Protein AF-A0A352XIY1-F1 (afdb_monomer_lite)

Foldseek 3Di:
DDVVLLVCCVPPPDPVLLCVLLQQQDFPDKPLDDPQAQAEEFEFDAFFAQFVVDDGDDQDDPVCLQCVVVVVRDHVNDRCCLQFVVLQLQLLLVCCVPPVSYAYEYAYAQSRCVCVVSCVVSRHIYGYHSHHHDHCPPRLVNSVVCLQDARHKYWAAYRSCSNPCVVLVVVSVCCVVLQFFKEFEKDFPDCPVVPPPCPPFPPFAGRTFQHDRRGMIGPHHDPSSSLSSSLVSCLVVVVDDQWDDDVVRPDIHGYPQSDPPHHCVSRVSCVPGVVLVSLLRAYEYEYDEPPDDPVVVVSVVSSCVSPVSHHYDYDYPPDDPDD

Secondary structure (DSSP, 8-state):
--HHHHHHHHHH--HHHHHHHHHTT-EEEEES--TT-SEEEEEEE----SSTTS-PPPPP-HHHHHTGGGGT--BTTB-HIIIIIHHHHHHHHHHHHH-TTEEEEEEE-GGGGGGHHHHHHTT-EEEEESSPP-SSTTGGGGGGGGGG-SSSEEEEE-TTTGGG-HHHHHHHHHHHHHT-SEEE--EE--STTTTTSTTTS-S--B-EESS-TTEEEESS---HHHHHHHHHHHHHTT-S--EEE-TT-SSEEEBTT-STTSTTHHHHHIIIIIHHHHHTT-EEEEEPTT---HHHHHHHHHHHHH-TT-EEEE---SS-S--

pLDDT: mean 87.74, std 14.67, range [28.97, 98.69]

Structure (mmCIF, N/CA/C/O backbone):
data_AF-A0A352XIY1-F1
#
_entry.id   AF-A0A352XIY1-F1
#
loop_
_atom_site.group_PDB
_atom_site.id
_atom_site.type_symbol
_atom_site.label_atom_id
_atom_site.label_alt_id
_atom_site.label_comp_id
_atom_site.label_asym_id
_atom_site.label_entity_id
_atom_site.label_seq_id
_atom_site.pdbx_PDB_ins_code
_atom_site.Cartn_x
_atom_site.Cartn_y
_atom_site.Cartn_z
_atom_site.occupancy
_atom_site.B_iso_or_equiv
_atom_site.auth_seq_id
_atom_site.auth_comp_id
_atom_site.auth_asym_id
_atom_site.auth_atom_id
_atom_site.pdbx_PDB_model_num
ATOM 1 N N . MET A 1 1 ? 0.877 -13.374 -11.985 1.00 85.56 1 MET A N 1
ATOM 2 C CA . MET A 1 1 ? 1.645 -14.295 -11.129 1.00 85.56 1 MET A CA 1
ATOM 3 C C . MET A 1 1 ? 0.662 -15.245 -10.464 1.00 85.56 1 MET A C 1
ATOM 5 O O . MET A 1 1 ? -0.100 -14.822 -9.594 1.00 85.56 1 MET A O 1
ATOM 9 N N . ASP A 1 2 ? 0.640 -16.500 -10.899 1.00 83.69 2 ASP A N 1
ATOM 10 C CA . ASP A 1 2 ? -0.174 -17.551 -10.276 1.00 83.69 2 ASP A CA 1
ATOM 11 C C . ASP A 1 2 ? 0.474 -18.065 -8.974 1.00 83.69 2 ASP A C 1
ATOM 13 O O . ASP A 1 2 ? 1.438 -17.480 -8.464 1.00 83.69 2 ASP A O 1
ATOM 17 N N . ASP A 1 3 ? -0.118 -19.091 -8.362 1.00 86.19 3 ASP A N 1
ATOM 18 C CA . ASP A 1 3 ? 0.451 -19.721 -7.169 1.00 86.19 3 ASP A CA 1
ATOM 19 C C . ASP A 1 3 ? 1.698 -20.558 -7.492 1.00 86.19 3 ASP A C 1
ATOM 21 O O . ASP A 1 3 ? 2.614 -20.587 -6.672 1.00 86.19 3 ASP A O 1
ATOM 25 N N . ASP A 1 4 ? 1.816 -21.116 -8.700 1.00 89.69 4 ASP A N 1
ATOM 26 C CA . ASP A 1 4 ? 3.002 -21.867 -9.132 1.00 89.69 4 ASP A CA 1
ATOM 27 C C . ASP A 1 4 ? 4.254 -20.981 -9.142 1.00 89.69 4 ASP A C 1
ATOM 29 O O . ASP A 1 4 ? 5.305 -21.383 -8.647 1.00 89.69 4 ASP A O 1
ATOM 33 N N . MET A 1 5 ? 4.150 -19.733 -9.608 1.00 91.06 5 MET A N 1
ATOM 34 C CA . MET A 1 5 ? 5.252 -18.762 -9.561 1.00 91.06 5 MET A CA 1
ATOM 35 C C . MET A 1 5 ? 5.648 -18.355 -8.133 1.00 91.06 5 MET A C 1
ATOM 37 O O . MET A 1 5 ? 6.805 -17.993 -7.888 1.00 91.06 5 MET A O 1
ATOM 41 N N . ARG A 1 6 ? 4.713 -18.405 -7.175 1.00 91.56 6 ARG A N 1
ATOM 42 C CA . ARG A 1 6 ? 5.020 -18.189 -5.752 1.00 91.56 6 ARG A CA 1
ATOM 43 C C . ARG A 1 6 ? 5.768 -19.393 -5.185 1.00 91.56 6 ARG A C 1
ATOM 45 O O . ARG A 1 6 ? 6.780 -19.213 -4.511 1.00 91.56 6 ARG A O 1
ATOM 52 N N . GLU A 1 7 ? 5.301 -20.603 -5.474 1.00 93.19 7 GLU A N 1
ATOM 53 C CA . GLU A 1 7 ? 5.985 -21.832 -5.059 1.00 93.19 7 GLU A CA 1
ATOM 54 C C . GLU A 1 7 ? 7.369 -21.958 -5.711 1.00 93.19 7 GLU A C 1
ATOM 56 O O . GLU A 1 7 ? 8.320 -22.401 -5.067 1.00 93.19 7 GLU A O 1
ATOM 61 N N . LEU A 1 8 ? 7.524 -21.475 -6.947 1.00 94.19 8 LEU A N 1
ATOM 62 C CA . LEU A 1 8 ? 8.807 -21.388 -7.638 1.00 94.19 8 LEU A CA 1
ATOM 63 C C . LEU A 1 8 ? 9.813 -20.545 -6.847 1.00 94.19 8 LEU A C 1
ATOM 65 O O . LEU A 1 8 ? 10.927 -21.001 -6.603 1.00 94.19 8 LEU A O 1
ATOM 69 N N . TYR A 1 9 ? 9.413 -19.361 -6.372 1.00 95.94 9 TYR A N 1
ATOM 70 C CA . TYR A 1 9 ? 10.251 -18.540 -5.492 1.00 95.94 9 TYR A CA 1
ATOM 71 C C . TYR A 1 9 ? 10.638 -19.302 -4.213 1.00 95.94 9 TYR A C 1
ATOM 73 O O . TYR A 1 9 ? 11.815 -19.372 -3.857 1.00 95.94 9 TYR A O 1
ATOM 81 N N . LEU A 1 10 ? 9.674 -19.946 -3.548 1.00 93.69 10 LEU A N 1
ATOM 82 C CA . LEU A 1 10 ? 9.925 -20.691 -2.307 1.00 93.69 10 LEU A CA 1
ATOM 83 C C . LEU A 1 10 ? 10.823 -21.918 -2.496 1.00 93.69 10 LEU A C 1
ATOM 85 O O . LEU A 1 10 ? 11.507 -22.329 -1.554 1.00 93.69 10 LEU A O 1
ATOM 89 N N . LYS A 1 11 ? 10.831 -22.510 -3.687 1.00 95.88 11 LYS A N 1
ATOM 90 C CA . LYS A 1 11 ? 11.621 -23.697 -4.008 1.00 95.88 11 LYS A CA 1
ATOM 91 C C . LYS A 1 11 ? 13.007 -23.348 -4.543 1.00 95.88 11 LYS A C 1
ATOM 93 O O . LYS A 1 11 ? 13.981 -23.976 -4.139 1.00 95.88 11 LYS A O 1
ATOM 98 N N . GLU A 1 12 ? 13.095 -22.367 -5.434 1.00 97.31 12 GLU A N 1
ATOM 99 C CA . GLU A 1 12 ? 14.285 -22.132 -6.259 1.00 97.31 12 GLU A CA 1
ATOM 100 C C . GLU A 1 12 ? 15.083 -20.892 -5.865 1.00 97.31 12 GLU A C 1
ATOM 102 O O . GLU A 1 12 ? 16.271 -20.826 -6.178 1.00 97.31 12 GLU A O 1
ATOM 107 N N . ALA A 1 13 ? 14.489 -19.925 -5.153 1.00 97.00 13 ALA A N 1
ATOM 108 C CA . ALA A 1 13 ? 15.256 -18.775 -4.692 1.00 97.00 13 ALA A CA 1
ATOM 109 C C . ALA A 1 13 ? 16.347 -19.226 -3.719 1.00 97.00 13 ALA A C 1
ATOM 111 O O . ALA A 1 13 ? 16.069 -19.911 -2.726 1.00 97.00 13 ALA A O 1
ATOM 112 N N . THR A 1 14 ? 17.582 -18.815 -3.993 1.00 97.81 14 THR A N 1
ATOM 113 C CA . THR A 1 14 ? 18.725 -19.080 -3.112 1.00 97.81 14 THR A CA 1
ATOM 114 C C . THR A 1 14 ? 18.591 -18.301 -1.800 1.00 97.81 14 THR A C 1
ATOM 116 O O . THR A 1 14 ? 17.834 -17.334 -1.723 1.00 97.81 14 THR A O 1
ATOM 119 N N . LEU A 1 15 ? 19.330 -18.687 -0.752 1.00 97.06 15 LEU A N 1
ATOM 120 C CA . LEU A 1 15 ? 19.321 -17.933 0.512 1.00 97.06 15 LEU A CA 1
ATOM 121 C C . LEU A 1 15 ? 19.692 -16.447 0.315 1.00 97.06 15 LEU A C 1
ATOM 123 O O . LEU A 1 15 ? 18.915 -15.612 0.771 1.00 97.06 15 LEU A O 1
ATOM 127 N N . PRO A 1 16 ? 20.763 -16.089 -0.430 1.00 97.75 16 PRO A N 1
ATOM 128 C CA . PRO A 1 16 ? 21.073 -14.685 -0.704 1.00 97.75 16 PRO A CA 1
ATOM 129 C C . PRO A 1 16 ? 19.952 -13.932 -1.428 1.00 97.75 16 PRO A C 1
ATOM 131 O O . PRO A 1 16 ? 19.680 -12.785 -1.097 1.00 97.75 16 PRO A O 1
ATOM 134 N N . GLU A 1 17 ? 19.272 -14.567 -2.387 1.00 97.69 17 GLU A N 1
ATOM 135 C CA . GLU A 1 17 ? 18.144 -13.944 -3.091 1.00 97.69 17 GLU A CA 1
ATOM 136 C C . GLU A 1 17 ? 16.949 -13.721 -2.160 1.00 97.69 17 GLU A C 1
ATOM 138 O O . GLU A 1 17 ? 16.298 -12.683 -2.232 1.00 97.69 17 GLU A O 1
ATOM 143 N N . ARG A 1 18 ? 16.649 -14.672 -1.266 1.00 97.00 18 ARG A N 1
ATOM 144 C CA . ARG A 1 18 ? 15.580 -14.504 -0.271 1.00 97.00 18 ARG A CA 1
ATOM 145 C C . ARG A 1 18 ? 15.903 -13.391 0.708 1.00 97.00 18 ARG A C 1
ATOM 147 O O . ARG A 1 18 ? 15.033 -12.574 0.984 1.00 97.00 18 ARG A O 1
ATOM 154 N N . ASP A 1 19 ? 17.141 -13.342 1.190 1.00 96.88 19 ASP A N 1
ATOM 155 C CA . ASP A 1 19 ? 17.598 -12.274 2.071 1.00 96.88 19 ASP A CA 1
ATOM 156 C C . ASP A 1 19 ? 17.531 -10.911 1.380 1.00 96.88 19 ASP A C 1
ATOM 158 O O . ASP A 1 19 ? 17.042 -9.956 1.981 1.00 96.88 19 ASP A O 1
ATOM 162 N N . GLU A 1 20 ? 17.935 -10.827 0.109 1.00 95.94 20 GLU A N 1
ATOM 163 C CA . GLU A 1 20 ? 17.799 -9.611 -0.693 1.00 95.94 20 GLU A CA 1
ATOM 164 C C . GLU A 1 20 ? 16.329 -9.182 -0.803 1.00 95.94 20 GLU A C 1
ATOM 166 O O . GLU A 1 20 ? 16.010 -8.037 -0.477 1.00 95.94 20 GLU A O 1
ATOM 171 N N . MET A 1 21 ? 15.427 -10.084 -1.214 1.00 96.81 21 MET A N 1
ATOM 172 C CA . MET A 1 21 ? 14.004 -9.757 -1.376 1.00 96.81 21 MET A CA 1
ATOM 173 C C . MET A 1 21 ? 13.369 -9.334 -0.051 1.00 96.81 21 MET A C 1
ATOM 175 O O . MET A 1 21 ? 12.677 -8.319 -0.001 1.00 96.81 21 MET A O 1
ATOM 179 N N . ALA A 1 22 ? 13.635 -10.084 1.020 1.00 96.12 22 ALA A N 1
ATOM 180 C CA . ALA A 1 22 ? 13.113 -9.792 2.345 1.00 96.12 22 ALA A CA 1
ATOM 181 C C . ALA A 1 22 ? 13.636 -8.456 2.871 1.00 96.12 22 ALA A C 1
ATOM 183 O O . ALA A 1 22 ? 12.885 -7.721 3.509 1.00 96.12 22 ALA A O 1
ATOM 184 N N . SER A 1 23 ? 14.898 -8.110 2.579 1.00 95.81 23 SER A N 1
ATOM 185 C CA . SER A 1 23 ? 15.494 -6.858 3.050 1.00 95.81 23 SER A CA 1
ATOM 186 C C . SER A 1 23 ? 14.655 -5.642 2.663 1.00 95.81 23 SER A C 1
ATOM 188 O O . SER A 1 23 ? 14.482 -4.759 3.495 1.00 95.81 23 SER A O 1
ATOM 190 N N . TYR A 1 24 ? 14.048 -5.620 1.467 1.00 96.25 24 TYR A N 1
ATOM 191 C CA . TYR A 1 24 ? 13.220 -4.503 0.994 1.00 96.25 24 TYR A CA 1
ATOM 192 C C . TYR A 1 24 ? 12.004 -4.203 1.882 1.00 96.25 24 TYR A C 1
ATOM 194 O O . TYR A 1 24 ? 11.466 -3.096 1.810 1.00 96.25 24 TYR A O 1
ATOM 202 N N . PHE A 1 25 ? 11.577 -5.162 2.708 1.00 97.44 25 PHE A N 1
ATOM 203 C CA . PHE A 1 25 ? 10.363 -5.095 3.522 1.00 97.44 25 PHE A CA 1
ATOM 204 C C . PHE A 1 25 ? 10.613 -5.249 5.027 1.00 97.44 25 PHE A C 1
ATOM 206 O O . PHE A 1 25 ? 9.662 -5.203 5.808 1.00 97.44 25 PHE A O 1
ATOM 213 N N . ARG A 1 26 ? 11.870 -5.404 5.462 1.00 97.19 26 ARG A N 1
ATOM 214 C CA . ARG A 1 26 ? 12.200 -5.513 6.887 1.00 97.19 26 ARG A CA 1
ATOM 215 C C . ARG A 1 26 ? 11.957 -4.190 7.608 1.00 97.19 26 ARG A C 1
ATOM 217 O O . ARG A 1 26 ? 12.389 -3.121 7.172 1.00 97.19 26 ARG A O 1
ATOM 224 N N . VAL A 1 27 ? 11.281 -4.289 8.748 1.00 97.88 27 VAL A N 1
ATOM 225 C CA . VAL A 1 27 ? 11.088 -3.189 9.694 1.00 97.88 27 VAL A CA 1
ATOM 226 C C . VAL A 1 27 ? 12.234 -3.235 10.696 1.00 97.88 27 VAL A C 1
ATOM 228 O O . VAL A 1 27 ? 12.401 -4.227 11.402 1.00 97.88 27 VAL A O 1
ATOM 231 N N . LYS A 1 28 ? 13.011 -2.156 10.758 1.00 97.88 28 LYS A N 1
ATOM 232 C CA . LYS A 1 28 ? 14.160 -2.008 11.651 1.00 97.88 28 LYS A CA 1
ATOM 233 C C . LYS A 1 28 ? 13.731 -1.762 13.093 1.00 97.88 28 LYS A C 1
ATOM 235 O O . LYS A 1 28 ? 14.279 -2.347 14.021 1.00 97.88 28 LYS A O 1
ATOM 240 N N . GLU A 1 29 ? 12.774 -0.860 13.279 1.00 97.75 29 GLU A N 1
ATOM 241 C CA . GLU A 1 29 ? 12.277 -0.456 14.592 1.00 97.75 29 GLU A CA 1
ATOM 242 C C . GLU A 1 29 ? 10.824 0.011 14.501 1.00 97.75 29 GLU A C 1
ATOM 244 O O . GLU A 1 29 ? 10.345 0.423 13.440 1.00 97.75 29 GLU A O 1
ATOM 249 N N . LYS A 1 30 ? 10.120 -0.062 15.631 1.00 98.44 30 LYS A N 1
ATOM 250 C CA . LYS A 1 30 ? 8.725 0.352 15.758 1.00 98.44 30 LYS A CA 1
ATOM 251 C C . LYS A 1 30 ? 8.574 1.335 16.910 1.00 98.44 30 LYS A C 1
ATOM 253 O O . LYS A 1 30 ? 9.181 1.145 17.961 1.00 98.44 30 LYS A O 1
ATOM 258 N N . HIS A 1 31 ? 7.735 2.349 16.725 1.00 98.50 31 HIS A N 1
ATOM 259 C CA . HIS A 1 31 ? 7.442 3.371 17.730 1.00 98.50 31 HIS A CA 1
ATOM 260 C C . HIS A 1 31 ? 5.938 3.618 17.831 1.00 98.50 31 HIS A C 1
ATOM 262 O O . HIS A 1 31 ? 5.232 3.566 16.824 1.00 98.50 31 HIS A O 1
ATOM 268 N N . GLY A 1 32 ? 5.461 3.933 19.039 1.00 96.75 32 GLY A N 1
ATOM 269 C CA . GLY A 1 32 ? 4.080 4.376 19.258 1.00 96.75 32 GLY A CA 1
ATOM 270 C C . GLY A 1 32 ? 3.016 3.345 18.876 1.00 96.75 32 GLY A C 1
ATOM 271 O O . GLY A 1 32 ? 1.952 3.741 18.418 1.00 96.75 32 GLY A O 1
ATOM 272 N N . GLU A 1 33 ? 3.304 2.044 19.005 1.00 96.75 33 GLU A N 1
ATOM 273 C CA . GLU A 1 33 ? 2.353 0.978 18.663 1.00 96.75 33 GLU A CA 1
ATOM 274 C C . GLU A 1 33 ? 1.059 1.081 19.482 1.00 96.75 33 GLU A C 1
ATOM 276 O O . GLU A 1 33 ? 1.090 1.349 20.685 1.00 96.75 33 GLU A O 1
ATOM 281 N N . ARG A 1 34 ? -0.076 0.835 18.821 1.00 95.44 34 ARG A N 1
ATOM 282 C CA . ARG A 1 34 ? -1.428 0.934 19.379 1.00 95.44 34 ARG A CA 1
ATOM 283 C C . ARG A 1 34 ? -2.187 -0.376 19.153 1.00 95.44 34 ARG A C 1
ATOM 285 O O . ARG A 1 34 ? -3.098 -0.440 18.319 1.00 95.44 34 ARG A O 1
ATOM 292 N N . PRO A 1 35 ? -1.799 -1.459 19.851 1.00 94.06 35 PRO A N 1
ATOM 293 C CA . PRO A 1 35 ? -2.408 -2.777 19.674 1.00 94.06 35 PRO A CA 1
ATOM 294 C C . PRO A 1 35 ? -3.905 -2.807 20.022 1.00 94.06 35 PRO A C 1
ATOM 296 O O . PRO A 1 35 ? -4.612 -3.708 19.587 1.00 94.06 35 PRO A O 1
ATOM 299 N N . GLU A 1 36 ? -4.399 -1.835 20.790 1.00 95.00 36 GLU A N 1
ATOM 300 C CA . GLU A 1 36 ? -5.809 -1.694 21.155 1.00 95.00 36 GLU A CA 1
ATOM 301 C C . GLU A 1 36 ? -6.700 -1.124 20.038 1.00 95.00 36 GLU A C 1
ATOM 303 O O . GLU A 1 36 ? -7.928 -1.205 20.134 1.00 95.00 36 GLU A O 1
ATOM 308 N N . ALA A 1 37 ? -6.110 -0.528 18.995 1.00 96.81 37 ALA A N 1
ATOM 309 C CA . ALA A 1 37 ? -6.861 -0.014 17.855 1.00 96.81 37 ALA A CA 1
ATOM 310 C C . ALA A 1 37 ? -7.517 -1.162 17.075 1.00 96.81 37 ALA A C 1
ATOM 312 O O . ALA A 1 37 ? -6.943 -2.234 16.921 1.00 96.81 37 ALA A O 1
ATOM 313 N N . LYS A 1 38 ? -8.715 -0.935 16.534 1.00 96.06 38 LYS A N 1
ATOM 314 C CA . LYS A 1 38 ? -9.477 -1.961 15.789 1.00 96.06 38 LYS A CA 1
ATOM 315 C C . LYS A 1 38 ? -9.246 -1.902 14.282 1.00 96.06 38 LYS A C 1
ATOM 317 O O . LYS A 1 38 ? -9.635 -2.803 13.542 1.00 96.06 38 LYS A O 1
ATOM 322 N N . HIS A 1 39 ? -8.632 -0.819 13.829 1.00 97.75 39 HIS A N 1
ATOM 323 C CA . HIS A 1 39 ? -8.443 -0.494 12.427 1.00 97.75 39 HIS A CA 1
ATOM 324 C C . HIS A 1 39 ? -7.127 0.255 12.274 1.00 97.75 39 HIS A C 1
ATOM 326 O O . HIS A 1 39 ? -6.816 1.145 13.062 1.00 97.75 39 HIS A O 1
ATOM 332 N N . VAL A 1 40 ? -6.355 -0.116 11.264 1.00 98.12 40 VAL A N 1
ATOM 333 C CA . VAL A 1 40 ? -5.133 0.559 10.849 1.00 98.12 40 VAL A CA 1
ATOM 334 C C . VAL A 1 40 ? -5.359 1.285 9.523 1.00 98.12 40 VAL A C 1
ATOM 336 O O . VAL A 1 40 ? -5.741 0.675 8.525 1.00 98.12 40 VAL A O 1
ATOM 339 N N . ILE A 1 41 ? -5.060 2.580 9.486 1.00 98.12 41 ILE A N 1
ATOM 340 C CA . ILE A 1 41 ? -4.772 3.292 8.240 1.00 98.12 41 ILE A CA 1
ATOM 341 C C . ILE A 1 41 ? -3.281 3.129 7.973 1.00 98.12 41 ILE A C 1
ATOM 343 O O . ILE A 1 41 ? -2.469 3.581 8.773 1.00 98.12 41 ILE A O 1
ATOM 347 N N . ALA A 1 42 ? -2.913 2.496 6.867 1.00 98.25 42 ALA A N 1
ATOM 348 C CA . ALA A 1 42 ? -1.530 2.251 6.501 1.00 98.25 42 ALA A CA 1
ATOM 349 C C . ALA A 1 42 ? -1.086 3.170 5.365 1.00 98.25 42 ALA A C 1
ATOM 351 O O . ALA A 1 42 ? -1.713 3.245 4.306 1.00 98.25 42 ALA A O 1
ATOM 352 N N . CYS A 1 43 ? 0.038 3.837 5.590 1.00 97.25 43 CYS A N 1
ATOM 353 C CA . CYS A 1 43 ? 0.642 4.778 4.664 1.00 97.25 43 CYS A CA 1
ATOM 354 C C . CYS A 1 43 ? 2.157 4.567 4.617 1.00 97.25 43 CYS A C 1
ATOM 356 O O . CYS A 1 43 ? 2.768 4.181 5.611 1.00 97.25 43 CYS A O 1
ATOM 358 N N . SER A 1 44 ? 2.773 4.870 3.477 1.00 97.31 44 SER A N 1
ATOM 359 C CA . SER A 1 44 ? 4.230 4.920 3.340 1.00 97.31 44 SER A CA 1
ATOM 360 C C . SER A 1 44 ? 4.705 6.365 3.246 1.00 97.31 44 SER A C 1
ATOM 362 O O . SER A 1 44 ? 4.064 7.180 2.581 1.00 97.31 44 SER A O 1
ATOM 364 N N . LEU A 1 45 ? 5.852 6.675 3.848 1.00 96.62 45 LEU A N 1
ATOM 365 C CA . LEU A 1 45 ? 6.522 7.962 3.680 1.00 96.62 45 LEU A CA 1
ATOM 366 C C . LEU A 1 45 ? 7.989 7.746 3.295 1.00 96.62 45 LEU A C 1
ATOM 368 O O . LEU A 1 45 ? 8.770 7.166 4.047 1.00 96.62 45 LEU A O 1
ATOM 372 N N . TYR A 1 46 ? 8.335 8.215 2.100 1.00 94.12 46 TYR A N 1
ATOM 373 C CA . TYR A 1 46 ? 9.649 8.106 1.470 1.00 94.12 46 TYR A CA 1
ATOM 374 C C . TYR A 1 46 ? 9.825 9.282 0.497 1.00 94.12 46 TYR A C 1
ATOM 376 O O . TYR A 1 46 ? 8.836 9.837 0.005 1.00 94.12 46 TYR A O 1
ATOM 384 N N . TRP A 1 47 ? 11.063 9.675 0.200 1.00 90.50 47 TRP A N 1
ATOM 385 C CA . TRP A 1 47 ? 11.339 10.814 -0.681 1.00 90.50 47 TRP A CA 1
ATOM 386 C C . TRP A 1 47 ? 12.531 10.564 -1.609 1.00 90.50 47 TRP A C 1
ATOM 388 O O . TRP A 1 47 ? 13.682 10.782 -1.243 1.00 90.50 47 TRP A O 1
ATOM 398 N N . LYS A 1 48 ? 12.223 10.129 -2.838 1.00 82.69 48 LYS A N 1
ATOM 399 C CA . LYS A 1 48 ? 13.153 9.946 -3.968 1.00 82.69 48 LYS A CA 1
ATOM 400 C C . LYS A 1 48 ? 12.480 10.284 -5.293 1.00 82.69 48 LYS A C 1
ATOM 402 O O . LYS A 1 48 ? 11.254 10.443 -5.348 1.00 82.69 48 LYS A O 1
ATOM 407 N N . HIS A 1 49 ? 13.274 10.369 -6.359 1.00 79.94 49 HIS A N 1
ATOM 408 C CA . HIS A 1 49 ? 12.743 10.444 -7.713 1.00 79.94 49 HIS A CA 1
ATOM 409 C C . HIS A 1 49 ? 11.852 9.239 -8.030 1.00 79.94 49 HIS A C 1
ATOM 411 O O . HIS A 1 49 ? 12.054 8.131 -7.534 1.00 79.94 49 HIS A O 1
ATOM 417 N N . ALA A 1 50 ? 10.844 9.478 -8.868 1.00 76.56 50 ALA A N 1
ATOM 418 C CA . ALA A 1 50 ? 9.908 8.447 -9.307 1.00 76.56 50 ALA A CA 1
ATOM 419 C C . ALA A 1 50 ? 10.550 7.413 -10.252 1.00 76.56 50 ALA A C 1
ATOM 421 O O . ALA A 1 50 ? 10.035 6.305 -10.364 1.00 76.56 50 ALA A O 1
ATOM 422 N N . TRP A 1 51 ? 11.660 7.771 -10.902 1.00 78.38 51 TRP A N 1
ATOM 423 C CA . TRP A 1 51 ? 12.295 6.973 -11.949 1.00 78.38 51 TRP A CA 1
ATOM 424 C C . TRP A 1 51 ? 13.786 6.818 -11.682 1.00 78.38 51 TRP A C 1
ATOM 426 O O . TRP A 1 51 ? 14.449 7.801 -11.354 1.00 78.38 51 TRP A O 1
ATOM 436 N N . LEU A 1 52 ? 14.320 5.620 -11.918 1.00 77.25 52 LEU A N 1
ATOM 437 C CA . LEU A 1 52 ? 15.743 5.286 -11.785 1.00 77.25 52 LEU A CA 1
ATOM 438 C C . LEU A 1 52 ? 16.671 6.167 -12.630 1.00 77.25 52 LEU A C 1
ATOM 440 O O . LEU A 1 52 ? 17.838 6.341 -12.293 1.00 77.25 52 LEU A O 1
ATOM 444 N N . ALA A 1 53 ? 16.171 6.700 -13.749 1.00 76.62 53 ALA A N 1
ATOM 445 C CA . ALA A 1 53 ? 16.956 7.542 -14.650 1.00 76.62 53 ALA A CA 1
ATOM 446 C C . ALA A 1 53 ? 17.384 8.873 -14.009 1.00 76.62 53 ALA A C 1
ATOM 448 O O . ALA A 1 53 ? 18.364 9.478 -14.444 1.00 76.62 53 ALA A O 1
ATOM 449 N N . HIS A 1 54 ? 16.659 9.326 -12.987 1.00 70.94 54 HIS A N 1
ATOM 450 C CA . HIS A 1 54 ? 17.015 10.497 -12.202 1.00 70.94 54 HIS A CA 1
ATOM 451 C C . HIS A 1 54 ? 17.703 9.986 -10.935 1.00 70.94 54 HIS A C 1
ATOM 453 O O . HIS A 1 54 ? 17.086 9.259 -10.160 1.00 70.94 54 HIS A O 1
ATOM 459 N N . GLY A 1 55 ? 18.998 10.285 -10.787 1.00 73.25 55 GLY A N 1
ATOM 460 C CA . GLY A 1 55 ? 19.834 9.787 -9.689 1.00 73.25 55 GLY A CA 1
ATOM 461 C C . GLY A 1 55 ? 19.325 10.173 -8.296 1.00 73.25 55 GLY A C 1
ATOM 462 O O . GLY A 1 55 ? 18.255 10.738 -8.130 1.00 73.25 55 GLY A O 1
ATOM 463 N N . ASP A 1 56 ? 20.092 9.871 -7.255 1.00 80.12 56 ASP A N 1
ATOM 464 C CA . ASP A 1 56 ? 19.618 10.058 -5.884 1.00 80.12 56 ASP A CA 1
ATOM 465 C C . ASP A 1 56 ? 19.453 11.527 -5.458 1.00 80.12 56 ASP A C 1
ATOM 467 O O . ASP A 1 56 ? 20.322 12.367 -5.694 1.00 80.12 56 ASP A O 1
ATOM 471 N N . PHE A 1 57 ? 18.379 11.809 -4.708 1.00 83.94 57 PHE A N 1
ATOM 472 C CA . PHE A 1 57 ? 18.301 13.014 -3.877 1.00 83.94 57 PHE A CA 1
ATOM 473 C C . PHE A 1 57 ? 19.339 12.969 -2.742 1.00 83.94 57 PHE A C 1
ATOM 475 O O . PHE A 1 57 ? 19.669 11.870 -2.269 1.00 83.94 57 PHE A O 1
ATOM 482 N N . PRO A 1 58 ? 19.815 14.140 -2.264 1.00 88.06 58 PRO A N 1
ATOM 483 C CA . PRO A 1 58 ? 20.647 14.223 -1.068 1.00 88.06 58 PRO A CA 1
ATOM 484 C C . PRO A 1 58 ? 19.913 13.667 0.156 1.00 88.06 58 PRO A C 1
ATOM 486 O O . PRO A 1 58 ? 18.690 13.514 0.145 1.00 88.06 58 PRO A O 1
ATOM 489 N N . VAL A 1 59 ? 20.666 13.401 1.230 1.00 90.44 59 VAL A N 1
ATOM 490 C CA . VAL A 1 59 ? 20.092 12.936 2.500 1.00 90.44 59 VAL A CA 1
ATOM 491 C C . VAL A 1 59 ? 18.994 13.909 2.948 1.00 90.44 59 VAL A C 1
ATOM 493 O O . VAL A 1 59 ? 19.279 15.095 3.146 1.00 90.44 59 VAL A O 1
ATOM 496 N N . PRO A 1 60 ? 17.750 13.433 3.105 1.00 92.12 60 PRO A N 1
ATOM 497 C CA . PRO A 1 60 ? 16.634 14.271 3.490 1.00 92.12 60 PRO A CA 1
ATOM 498 C C . PRO A 1 60 ? 16.843 15.009 4.811 1.00 92.12 60 PRO A C 1
ATOM 500 O O . PRO A 1 60 ? 17.306 14.456 5.805 1.00 92.12 60 PRO A O 1
ATOM 503 N N . THR A 1 61 ? 16.415 16.267 4.840 1.00 94.00 61 THR A N 1
ATOM 504 C CA . THR A 1 61 ? 16.231 17.037 6.073 1.00 94.00 61 THR A CA 1
ATOM 505 C C . THR A 1 61 ? 14.930 17.820 5.979 1.00 94.00 61 THR A C 1
ATOM 507 O O . THR A 1 61 ? 14.422 18.063 4.881 1.00 94.00 61 THR A O 1
ATOM 510 N N . ARG A 1 62 ? 14.407 18.274 7.124 1.00 94.56 62 ARG A N 1
ATOM 511 C CA . ARG A 1 62 ? 13.222 19.145 7.173 1.00 94.56 62 ARG A CA 1
ATOM 512 C C . ARG A 1 62 ? 13.363 20.354 6.244 1.00 94.56 62 ARG A C 1
ATOM 514 O O . ARG A 1 62 ? 12.441 20.655 5.492 1.00 94.56 62 ARG A O 1
ATOM 521 N N . GLU A 1 63 ? 14.507 21.030 6.297 1.00 94.31 63 GLU A N 1
ATOM 522 C CA . GLU A 1 63 ? 14.749 22.241 5.510 1.00 94.31 63 GLU A CA 1
ATOM 523 C C . GLU A 1 63 ? 14.872 21.938 4.016 1.00 94.31 63 GLU A C 1
ATOM 525 O O . GLU A 1 63 ? 14.283 22.652 3.204 1.00 94.31 63 GLU A O 1
ATOM 530 N N . LEU A 1 64 ? 15.553 20.848 3.640 1.00 92.94 64 LEU A N 1
ATOM 531 C CA . LEU A 1 64 ? 15.645 20.428 2.238 1.00 92.94 64 LEU A CA 1
ATOM 532 C C . LEU A 1 64 ? 14.282 20.063 1.660 1.00 92.94 64 LEU A C 1
ATOM 534 O O . LEU A 1 64 ? 13.990 20.458 0.538 1.00 92.94 64 LEU A O 1
ATOM 538 N N . MET A 1 65 ? 13.440 19.360 2.423 1.00 93.50 65 MET A N 1
ATOM 539 C CA . MET A 1 65 ? 12.087 19.039 1.973 1.00 93.50 65 MET A CA 1
ATOM 540 C C . MET A 1 65 ? 11.297 20.325 1.729 1.00 93.50 65 MET A C 1
ATOM 542 O O . MET A 1 65 ? 10.877 20.553 0.605 1.00 93.50 65 MET A O 1
ATOM 546 N N . LYS A 1 66 ? 11.222 21.228 2.718 1.00 93.69 66 LYS A N 1
ATOM 547 C CA . LYS A 1 66 ? 10.496 22.509 2.603 1.00 93.69 66 LYS A CA 1
ATOM 548 C C . LYS A 1 66 ? 11.009 23.440 1.502 1.00 93.69 66 LYS A C 1
ATOM 550 O O . LYS A 1 66 ? 10.294 24.345 1.081 1.00 93.69 66 LYS A O 1
ATOM 555 N N . THR A 1 67 ? 12.265 23.284 1.094 1.00 92.06 67 THR A N 1
ATOM 556 C CA . THR A 1 67 ? 12.909 24.117 0.071 1.00 92.06 67 THR A CA 1
ATOM 557 C C . THR A 1 67 ? 13.241 23.330 -1.195 1.00 92.06 67 THR A C 1
ATOM 559 O O . THR A 1 67 ? 14.058 23.787 -1.993 1.00 92.06 67 THR A O 1
ATOM 562 N N . ALA A 1 68 ? 12.606 22.173 -1.411 1.00 90.19 68 ALA A N 1
ATOM 563 C CA . ALA A 1 68 ? 12.939 21.260 -2.502 1.00 90.19 68 ALA A CA 1
ATOM 564 C C . ALA A 1 68 ? 12.874 21.924 -3.882 1.00 90.19 68 ALA A C 1
ATOM 566 O O . ALA A 1 68 ? 13.752 21.688 -4.704 1.00 90.19 68 ALA A O 1
ATOM 567 N N . GLU A 1 69 ? 11.898 22.805 -4.115 1.00 88.75 69 GLU A N 1
ATOM 568 C CA . GLU A 1 69 ? 11.779 23.576 -5.361 1.00 88.75 69 GLU A CA 1
ATOM 569 C C . GLU A 1 69 ? 13.047 24.386 -5.664 1.00 88.75 69 GLU A C 1
ATOM 571 O O . GLU A 1 69 ? 13.576 24.333 -6.770 1.00 88.75 69 GLU A O 1
ATOM 576 N N . LYS A 1 70 ? 13.597 25.079 -4.660 1.00 89.19 70 LYS A N 1
ATOM 577 C CA . LYS A 1 70 ? 14.802 25.912 -4.817 1.00 89.19 70 LYS A CA 1
ATOM 578 C C . LYS A 1 70 ? 16.066 25.097 -5.088 1.00 89.19 70 LYS A C 1
ATOM 580 O O . LYS A 1 70 ? 17.062 25.667 -5.522 1.00 89.19 70 LYS A O 1
ATOM 585 N N . ASN A 1 71 ? 16.034 23.801 -4.786 1.00 84.12 71 ASN A N 1
ATOM 586 C CA . ASN A 1 71 ? 17.168 22.891 -4.897 1.00 84.12 71 ASN A CA 1
ATOM 587 C C . ASN A 1 71 ? 16.994 21.864 -6.032 1.00 84.12 71 ASN A C 1
ATOM 589 O O . ASN A 1 71 ? 17.809 20.953 -6.127 1.00 84.12 71 ASN A O 1
ATOM 593 N N . ASP A 1 72 ? 15.949 21.990 -6.860 1.00 84.81 72 ASP A N 1
ATOM 594 C CA . ASP A 1 72 ? 15.604 21.031 -7.924 1.00 84.81 72 ASP A CA 1
ATOM 595 C C . ASP A 1 72 ? 15.369 19.590 -7.408 1.00 84.81 72 ASP A C 1
ATOM 597 O O . ASP A 1 72 ? 15.710 18.595 -8.041 1.00 84.81 72 ASP A O 1
ATOM 601 N N . LEU A 1 73 ? 14.775 19.467 -6.212 1.00 84.81 73 LEU A N 1
ATOM 602 C CA . LEU A 1 73 ? 14.533 18.191 -5.515 1.00 84.81 73 LEU A CA 1
ATOM 603 C C . LEU A 1 73 ? 13.049 17.775 -5.512 1.00 84.81 73 LEU A C 1
ATOM 605 O O . LEU A 1 73 ? 12.569 17.089 -4.603 1.00 84.81 73 LEU A O 1
ATOM 609 N N . MET A 1 74 ? 12.276 18.230 -6.500 1.00 82.81 74 MET A N 1
ATOM 610 C CA . MET A 1 74 ? 10.839 17.954 -6.569 1.00 82.81 74 MET A CA 1
ATOM 611 C C . MET A 1 74 ? 10.541 16.641 -7.294 1.00 82.81 74 MET A C 1
ATOM 613 O O . MET A 1 74 ? 10.910 16.432 -8.448 1.00 82.81 74 MET A O 1
ATOM 617 N N . LYS A 1 75 ? 9.775 15.761 -6.644 1.00 77.94 75 LYS A N 1
ATOM 618 C CA . LYS A 1 75 ? 9.251 14.537 -7.266 1.00 77.94 75 LYS A CA 1
ATOM 619 C C . LYS A 1 75 ? 7.982 14.893 -8.046 1.00 77.94 75 LYS A C 1
ATOM 621 O O . LYS A 1 75 ? 6.999 15.291 -7.430 1.00 77.94 75 LYS A O 1
ATOM 626 N N . ARG A 1 76 ? 7.990 14.734 -9.378 1.00 75.88 76 ARG A N 1
ATOM 627 C CA . ARG A 1 76 ? 6.869 15.102 -10.280 1.00 75.88 76 ARG A CA 1
ATOM 628 C C . ARG A 1 76 ? 6.438 16.578 -10.165 1.00 75.88 76 ARG A C 1
ATOM 630 O O . ARG A 1 76 ? 5.259 16.887 -10.277 1.00 75.88 76 ARG A O 1
ATOM 637 N N . GLY A 1 77 ? 7.375 17.482 -9.869 1.00 78.62 77 GLY A N 1
ATOM 638 C CA . GLY A 1 77 ? 7.062 18.903 -9.660 1.00 78.62 77 GLY A CA 1
ATOM 639 C C . GLY A 1 77 ? 6.293 19.206 -8.366 1.00 78.62 77 GLY A C 1
ATOM 640 O O . GLY A 1 77 ? 5.692 20.268 -8.252 1.00 78.62 77 GLY A O 1
ATOM 641 N N . LEU A 1 78 ? 6.288 18.281 -7.400 1.00 84.50 78 LEU A N 1
ATOM 642 C CA . LEU A 1 78 ? 5.584 18.431 -6.127 1.00 84.50 78 LEU A CA 1
ATOM 643 C C . LEU A 1 78 ? 6.576 18.702 -4.992 1.00 84.50 78 LEU A C 1
ATOM 645 O O . LEU A 1 78 ? 7.545 17.956 -4.806 1.00 84.50 78 LEU A O 1
ATOM 649 N N . GLU A 1 79 ? 6.303 19.748 -4.213 1.00 89.06 79 GLU A N 1
ATOM 650 C CA . GLU A 1 79 ? 7.065 20.086 -3.010 1.00 89.06 79 GLU A CA 1
ATOM 651 C C . GLU A 1 79 ? 6.745 19.066 -1.898 1.00 89.06 79 GLU A C 1
ATOM 653 O O . GLU A 1 79 ? 5.587 18.914 -1.499 1.00 89.06 79 GLU A O 1
ATOM 658 N N . PRO A 1 80 ? 7.739 18.310 -1.408 1.00 91.50 80 PRO A N 1
ATOM 659 C CA . PRO A 1 80 ? 7.495 17.097 -0.642 1.00 91.50 80 PRO A CA 1
ATOM 660 C C . PRO A 1 80 ? 6.921 17.345 0.758 1.00 91.50 80 PRO A C 1
ATOM 662 O O . PRO A 1 80 ? 6.165 16.514 1.265 1.00 91.50 80 PRO A O 1
ATOM 665 N N . TRP A 1 81 ? 7.250 18.465 1.402 1.00 94.75 81 TRP A N 1
ATOM 666 C CA . TRP A 1 81 ? 6.734 18.808 2.720 1.00 94.75 81 TRP A CA 1
ATOM 667 C C . TRP A 1 81 ? 5.233 19.087 2.670 1.00 94.75 81 TRP A C 1
ATOM 669 O O . TRP A 1 81 ? 4.459 18.436 3.369 1.00 94.75 81 TRP A O 1
ATOM 679 N N . SER A 1 82 ? 4.804 20.041 1.847 1.00 93.25 82 SER A N 1
ATOM 680 C CA . SER A 1 82 ? 3.397 20.427 1.716 1.00 93.25 82 SER A CA 1
ATOM 681 C C . SER A 1 82 ? 2.544 19.344 1.069 1.00 93.25 82 SER A C 1
ATOM 683 O O . SER A 1 82 ? 1.363 19.250 1.402 1.00 93.25 82 SER A O 1
ATOM 685 N N . HIS A 1 83 ? 3.128 18.521 0.194 1.00 92.50 83 HIS A N 1
ATOM 686 C CA . HIS A 1 83 ? 2.388 17.501 -0.534 1.00 92.50 83 HIS A CA 1
ATOM 687 C C . HIS A 1 83 ? 2.330 16.144 0.179 1.00 92.50 83 HIS A C 1
ATOM 689 O O . HIS A 1 83 ? 1.296 15.498 0.112 1.00 92.50 83 HIS A O 1
ATOM 695 N N . TYR A 1 84 ? 3.375 15.708 0.895 1.00 94.19 84 TYR A N 1
ATOM 696 C CA . TYR A 1 84 ? 3.389 14.380 1.538 1.00 94.19 84 TYR A CA 1
ATOM 697 C C . TYR A 1 84 ? 3.409 14.439 3.071 1.00 94.19 84 TYR A C 1
ATOM 699 O O . TYR A 1 84 ? 2.708 13.673 3.726 1.00 94.19 84 TYR A O 1
ATOM 707 N N . VAL A 1 85 ? 4.193 15.340 3.676 1.00 96.38 85 VAL A N 1
ATOM 708 C CA . VAL A 1 85 ? 4.364 15.372 5.144 1.00 96.38 85 VAL A CA 1
ATOM 709 C C . VAL A 1 85 ? 3.197 16.082 5.829 1.00 96.38 85 VAL A C 1
ATOM 711 O O . VAL A 1 85 ? 2.617 15.573 6.786 1.00 96.38 85 VAL A O 1
ATOM 714 N N . LEU A 1 86 ? 2.828 17.266 5.345 1.00 96.00 86 LEU A N 1
ATOM 715 C CA . LEU A 1 86 ? 1.802 18.098 5.965 1.00 96.00 86 LEU A CA 1
ATOM 716 C C . LEU A 1 86 ? 0.399 17.467 5.923 1.00 96.00 86 LEU A C 1
ATOM 718 O O . LEU A 1 86 ? -0.289 17.543 6.947 1.00 96.00 86 LEU A O 1
ATOM 722 N N . PRO A 1 87 ? -0.053 16.836 4.818 1.00 95.69 87 PRO A N 1
ATOM 723 C CA . PRO A 1 87 ? -1.348 16.161 4.798 1.00 95.69 87 PRO A CA 1
ATOM 724 C C . PRO A 1 87 ? -1.390 14.981 5.767 1.00 95.69 87 PRO A C 1
ATOM 726 O O . PRO A 1 87 ? -2.402 14.793 6.438 1.00 95.69 87 PRO A O 1
ATOM 729 N N . LEU A 1 88 ? -0.277 14.257 5.914 1.00 96.06 88 LEU A N 1
ATOM 730 C CA . LEU A 1 88 ? -0.132 13.165 6.871 1.00 96.06 88 LEU A CA 1
ATOM 731 C C . LEU A 1 88 ? -0.235 13.664 8.316 1.00 96.06 88 LEU A C 1
ATOM 733 O O . LEU A 1 88 ? -1.075 13.165 9.060 1.00 96.06 88 LEU A O 1
ATOM 737 N N . LEU A 1 89 ? 0.539 14.684 8.705 1.00 97.38 89 LEU A N 1
ATOM 738 C CA . LEU A 1 89 ? 0.484 15.238 10.066 1.00 97.38 89 LEU A CA 1
ATOM 739 C C . LEU A 1 89 ? -0.917 15.760 10.416 1.00 97.38 89 LEU A C 1
ATOM 741 O O . LEU A 1 89 ? -1.429 15.502 11.505 1.00 97.38 89 LEU A O 1
ATOM 745 N N . ARG A 1 90 ? -1.564 16.467 9.480 1.00 96.19 90 ARG A N 1
ATOM 746 C CA . ARG A 1 90 ? -2.927 16.989 9.667 1.00 96.19 90 ARG A CA 1
ATOM 747 C C . ARG A 1 90 ? -3.963 15.872 9.748 1.00 96.19 90 ARG A C 1
ATOM 749 O O . ARG A 1 90 ? -4.813 15.908 10.634 1.00 96.19 90 ARG A O 1
ATOM 756 N N . GLY A 1 91 ? -3.885 14.898 8.844 1.00 95.25 91 GLY A N 1
ATOM 757 C CA . GLY A 1 91 ? -4.790 13.754 8.794 1.00 95.25 91 GLY A CA 1
ATOM 758 C C . GLY A 1 91 ? -4.705 12.90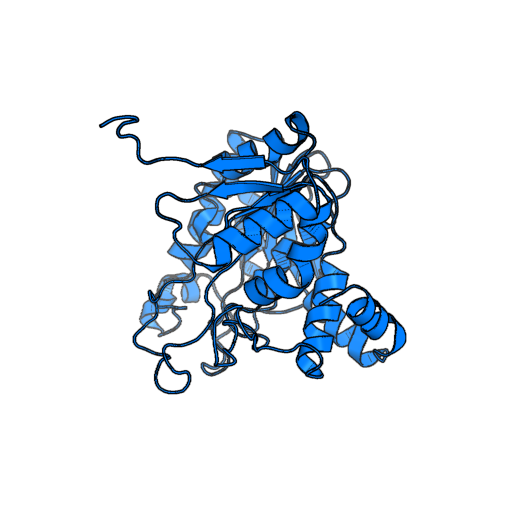4 10.056 1.00 95.25 91 GLY A C 1
ATOM 759 O O . GLY A 1 91 ? -5.724 12.649 10.690 1.00 95.25 91 GLY A O 1
ATOM 760 N N . ALA A 1 92 ? -3.492 12.548 10.483 1.00 96.50 92 ALA A N 1
ATOM 761 C CA . ALA A 1 92 ? -3.266 11.781 11.704 1.00 96.50 92 ALA A CA 1
ATOM 762 C C . ALA A 1 92 ? -3.775 12.517 12.953 1.00 96.50 92 ALA A C 1
ATOM 764 O O . ALA A 1 92 ? -4.515 11.935 13.747 1.00 96.50 92 ALA A O 1
ATOM 765 N N . ALA A 1 93 ? -3.467 13.813 13.091 1.00 96.75 93 ALA A N 1
ATOM 766 C CA . ALA A 1 93 ? -3.954 14.616 14.211 1.00 96.75 93 ALA A CA 1
ATOM 767 C C . ALA A 1 93 ? -5.490 14.690 14.251 1.00 96.75 93 ALA A C 1
ATOM 769 O O . ALA A 1 93 ? -6.086 14.558 15.321 1.00 96.75 93 ALA A O 1
ATOM 770 N N . ALA A 1 94 ? -6.136 14.867 13.093 1.00 94.88 94 ALA A N 1
ATOM 771 C CA . ALA A 1 94 ? -7.591 14.889 12.990 1.00 94.88 94 ALA A CA 1
ATOM 772 C C . ALA A 1 94 ? -8.208 13.529 13.354 1.00 94.88 94 ALA A C 1
ATOM 774 O O . ALA A 1 94 ? -9.131 13.481 14.166 1.00 94.88 94 ALA A O 1
ATOM 775 N N . MET A 1 95 ? -7.662 12.431 12.820 1.00 94.38 95 MET A N 1
ATOM 776 C CA . MET A 1 95 ? -8.133 11.071 13.104 1.00 94.38 95 MET A CA 1
ATOM 777 C C . MET A 1 95 ? -7.963 10.695 14.574 1.00 94.38 95 MET A C 1
ATOM 779 O O . MET A 1 95 ? -8.873 10.116 15.157 1.00 94.38 95 MET A O 1
ATOM 783 N N . ARG A 1 96 ? -6.856 11.089 15.217 1.00 94.00 96 ARG A N 1
ATOM 784 C CA . ARG A 1 96 ? -6.650 10.852 16.654 1.00 94.00 96 ARG A CA 1
ATOM 785 C C . ARG A 1 96 ? -7.774 11.449 17.505 1.00 94.00 96 ARG A C 1
ATOM 787 O O . ARG A 1 96 ? -8.137 10.871 18.526 1.00 94.00 96 ARG A O 1
ATOM 794 N N . LEU A 1 97 ? -8.298 12.609 17.108 1.00 93.44 97 LEU A N 1
ATOM 795 C CA . LEU A 1 97 ? -9.363 13.303 17.831 1.00 93.44 97 LEU A CA 1
ATOM 796 C C . LEU A 1 97 ? -10.752 12.734 17.518 1.00 93.44 97 LEU A C 1
ATOM 798 O O . LEU A 1 97 ? -11.563 12.594 18.429 1.00 93.44 97 LEU A O 1
ATOM 802 N N . SER A 1 98 ? -11.042 12.436 16.248 1.00 94.44 98 SER A N 1
ATOM 803 C CA . SER A 1 98 ? -12.386 12.032 15.808 1.00 94.44 98 SER A CA 1
ATOM 804 C C . SER A 1 98 ? -12.640 10.525 15.876 1.00 94.44 98 SER A C 1
ATOM 806 O O . SER A 1 98 ? -13.781 10.108 16.066 1.00 94.44 98 SER A O 1
ATOM 808 N N . ARG A 1 99 ? -11.595 9.710 15.715 1.00 95.25 99 ARG A N 1
ATOM 809 C CA . ARG A 1 99 ? -11.638 8.246 15.605 1.00 95.25 99 ARG A CA 1
ATOM 810 C C . ARG A 1 99 ? -10.467 7.613 16.370 1.00 95.25 99 ARG A C 1
ATOM 812 O O . ARG A 1 99 ? -9.578 7.010 15.767 1.00 95.25 99 ARG A O 1
ATOM 819 N N . PRO A 1 100 ? -10.434 7.737 17.713 1.00 94.56 100 PRO A N 1
ATOM 820 C CA . PRO A 1 100 ? -9.342 7.206 18.529 1.00 94.56 100 PRO A CA 1
ATOM 821 C C . PRO A 1 100 ? -9.236 5.676 18.474 1.00 94.56 100 PRO A C 1
ATOM 823 O O . PRO A 1 100 ? -8.214 5.128 18.863 1.00 94.56 100 PRO A O 1
ATOM 826 N N . ASP A 1 101 ? -10.255 4.973 17.988 1.00 96.19 101 ASP A N 1
ATOM 827 C CA . ASP A 1 101 ? -10.245 3.530 17.743 1.00 96.19 101 ASP A CA 1
ATOM 828 C C . ASP A 1 101 ? -9.427 3.111 16.506 1.00 96.19 101 ASP A C 1
ATOM 830 O O . ASP A 1 101 ? -9.155 1.920 16.331 1.00 96.19 101 ASP A O 1
ATOM 834 N N . ILE A 1 102 ? -9.012 4.077 15.680 1.00 97.31 102 ILE A N 1
ATOM 835 C CA . ILE A 1 102 ? -8.190 3.873 14.489 1.00 97.31 102 ILE A CA 1
ATOM 836 C C . ILE A 1 102 ? -6.737 4.275 14.783 1.00 97.31 102 ILE A C 1
ATOM 838 O O . ILE A 1 102 ? -6.455 5.343 15.338 1.00 97.31 102 ILE A O 1
ATOM 842 N N . ALA A 1 103 ? -5.795 3.418 14.397 1.00 97.38 103 ALA A N 1
ATOM 843 C CA . ALA A 1 103 ? -4.366 3.701 14.402 1.00 97.38 103 ALA A CA 1
ATOM 844 C C . ALA A 1 103 ? -3.917 4.190 13.022 1.00 97.38 103 ALA A C 1
ATOM 846 O O . ALA A 1 103 ? -4.243 3.588 12.000 1.00 97.38 103 ALA A O 1
ATOM 847 N N . PHE A 1 104 ? -3.132 5.265 12.985 1.00 97.44 104 PHE A N 1
ATOM 848 C CA . PHE A 1 104 ? -2.506 5.743 11.756 1.00 97.44 104 PHE A CA 1
ATOM 849 C C . PHE A 1 104 ? -1.070 5.215 11.706 1.00 97.44 104 PHE A C 1
ATOM 851 O O . PHE A 1 104 ? -0.210 5.701 12.439 1.00 97.44 104 PHE A O 1
ATOM 858 N N . ARG A 1 105 ? -0.812 4.194 10.885 1.00 98.44 105 ARG A N 1
ATOM 859 C CA . ARG A 1 105 ? 0.500 3.559 10.745 1.00 98.44 105 ARG A CA 1
ATOM 860 C C . ARG A 1 105 ? 1.268 4.100 9.554 1.00 98.44 105 ARG A C 1
ATOM 862 O O . ARG A 1 105 ? 0.806 4.035 8.415 1.00 98.44 105 ARG A O 1
ATOM 869 N N . ILE A 1 106 ? 2.487 4.549 9.825 1.00 98.44 106 ILE A N 1
ATOM 870 C CA . ILE A 1 106 ? 3.424 5.051 8.828 1.00 98.44 106 ILE A CA 1
ATOM 871 C C . ILE A 1 106 ? 4.596 4.086 8.692 1.00 98.44 106 ILE A C 1
ATOM 873 O O . ILE A 1 106 ? 5.366 3.900 9.632 1.00 98.44 106 ILE A O 1
ATOM 877 N N . TYR A 1 107 ? 4.760 3.522 7.500 1.00 98.50 107 TYR A N 1
ATOM 878 C CA . TYR A 1 107 ? 5.984 2.848 7.089 1.00 98.50 107 TYR A CA 1
ATOM 879 C C . TYR A 1 107 ? 6.970 3.907 6.592 1.00 98.50 107 TYR A C 1
ATOM 881 O O . TYR A 1 107 ? 6.791 4.493 5.520 1.00 98.50 107 TYR A O 1
ATOM 889 N N . LEU A 1 108 ? 7.959 4.218 7.426 1.00 98.44 108 LEU A N 1
ATOM 890 C CA . LEU A 1 108 ? 8.850 5.363 7.271 1.00 98.44 108 LEU A CA 1
ATOM 891 C C . LEU A 1 108 ? 10.209 4.913 6.734 1.00 98.44 108 LEU A C 1
ATOM 893 O O . LEU A 1 108 ? 10.854 4.055 7.334 1.00 98.44 108 LEU A O 1
ATOM 897 N N . ALA A 1 109 ? 10.666 5.520 5.639 1.00 97.31 109 ALA A N 1
ATOM 898 C CA . ALA A 1 109 ? 12.026 5.309 5.150 1.00 97.31 109 ALA A CA 1
ATOM 899 C C . ALA A 1 109 ? 13.065 5.685 6.221 1.00 97.31 109 ALA A C 1
ATOM 901 O O . ALA A 1 109 ? 12.897 6.682 6.927 1.00 97.31 109 ALA A O 1
ATOM 902 N N . GLN A 1 110 ? 14.163 4.932 6.317 1.00 96.31 110 GLN A N 1
ATOM 903 C CA . GLN A 1 110 ? 15.178 5.159 7.354 1.00 96.31 110 GLN A CA 1
ATOM 904 C C . GLN A 1 110 ? 15.808 6.563 7.284 1.00 96.31 110 GLN A C 1
ATOM 906 O O . GLN A 1 110 ? 16.121 7.172 8.307 1.00 96.31 110 GLN A O 1
ATOM 911 N N . ASP A 1 111 ? 15.965 7.115 6.085 1.00 94.38 111 ASP A N 1
ATOM 912 C CA . ASP A 1 111 ? 16.515 8.453 5.864 1.00 94.38 111 ASP A CA 1
ATOM 913 C C . ASP A 1 111 ? 15.544 9.590 6.229 1.00 94.38 111 ASP A C 1
ATOM 915 O O . ASP A 1 111 ? 15.929 10.758 6.246 1.00 94.38 111 ASP A O 1
ATOM 919 N N . LEU A 1 112 ? 14.304 9.253 6.596 1.00 96.88 112 LEU A N 1
ATOM 920 C CA . LEU A 1 112 ? 13.290 10.175 7.105 1.00 96.88 112 LEU A CA 1
ATOM 921 C C . LEU A 1 112 ? 13.056 10.054 8.619 1.00 96.88 112 LEU A C 1
ATOM 923 O O . LEU A 1 112 ? 12.150 10.704 9.143 1.00 96.88 112 LEU A O 1
ATOM 927 N N . SER A 1 113 ? 13.879 9.299 9.360 1.00 96.94 113 SER A N 1
ATOM 928 C CA . SER A 1 113 ? 13.734 9.120 10.818 1.00 96.94 113 SER A CA 1
ATOM 929 C C . SER A 1 113 ? 13.737 10.427 11.627 1.00 96.94 113 SER A C 1
ATOM 931 O O . SER A 1 113 ? 13.231 10.456 12.746 1.00 96.94 113 SER A O 1
ATOM 933 N N . PHE A 1 114 ? 14.226 11.544 11.077 1.00 96.56 114 PHE A N 1
ATOM 934 C CA . PHE A 1 114 ? 14.118 12.858 11.728 1.00 96.56 114 PHE A CA 1
ATOM 935 C C . PHE A 1 114 ? 12.663 13.343 11.905 1.00 96.56 114 PHE A C 1
ATOM 937 O O . PHE A 1 114 ? 12.430 14.279 12.668 1.00 96.56 114 PHE A O 1
ATOM 944 N N . LEU A 1 115 ? 11.691 12.732 11.213 1.00 97.69 115 LEU A N 1
ATOM 945 C CA . LEU A 1 115 ? 10.258 13.014 11.351 1.00 97.69 115 LEU A CA 1
ATOM 946 C C . LEU A 1 115 ? 9.595 12.268 12.516 1.00 97.69 115 LEU A C 1
ATOM 948 O O . LEU A 1 115 ? 8.455 12.583 12.846 1.00 97.69 115 LEU A O 1
ATOM 952 N N . ILE A 1 116 ? 10.275 11.300 13.145 1.00 98.38 116 ILE A N 1
ATOM 953 C CA . ILE A 1 116 ? 9.700 10.480 14.225 1.00 98.38 116 ILE A CA 1
ATOM 954 C C . ILE A 1 116 ? 9.068 11.337 15.337 1.00 98.38 116 ILE A C 1
ATOM 956 O O . ILE A 1 116 ? 7.924 11.050 15.690 1.00 98.38 116 ILE A O 1
ATOM 960 N N . PRO A 1 117 ? 9.717 12.402 15.861 1.00 98.25 117 PRO A N 1
ATOM 961 C CA . PRO A 1 117 ? 9.109 13.230 16.903 1.00 98.25 117 PRO A CA 1
ATOM 962 C C . PRO A 1 117 ? 7.777 13.866 16.477 1.00 98.25 117 PRO A C 1
ATOM 964 O O . PRO A 1 117 ? 6.794 13.739 17.203 1.00 98.25 117 PRO A O 1
ATOM 967 N N . ASP A 1 118 ? 7.717 14.469 15.283 1.00 98.12 118 ASP A N 1
ATOM 968 C CA . ASP A 1 118 ? 6.498 15.104 14.752 1.00 98.12 118 ASP A CA 1
ATOM 969 C C . ASP A 1 118 ? 5.367 14.079 14.556 1.00 98.12 118 ASP A C 1
ATOM 971 O O . ASP A 1 118 ? 4.201 14.356 14.831 1.00 98.12 118 ASP A O 1
ATOM 975 N N . LEU A 1 119 ? 5.710 12.881 14.073 1.00 98.19 119 LEU A N 1
ATOM 976 C CA . LEU A 1 119 ? 4.758 11.797 13.823 1.00 98.19 119 LEU A CA 1
ATOM 977 C C . LEU A 1 119 ? 4.206 11.201 15.128 1.00 98.19 119 LEU A C 1
ATOM 979 O O . LEU A 1 119 ? 3.013 10.903 15.216 1.00 98.19 119 LEU A O 1
ATOM 983 N N . LEU A 1 120 ? 5.045 11.053 16.157 1.00 98.19 120 LEU A N 1
ATOM 984 C CA . LEU A 1 120 ? 4.604 10.597 17.478 1.00 98.19 120 LEU A CA 1
ATOM 985 C C . LEU A 1 120 ? 3.724 11.637 18.174 1.00 98.19 120 LEU A C 1
ATOM 987 O O . LEU A 1 120 ? 2.745 11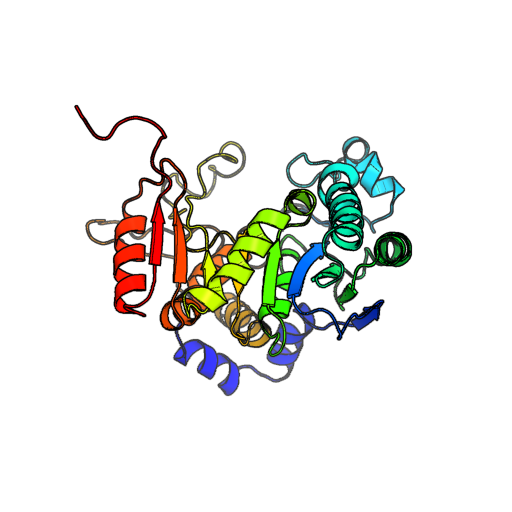.266 18.822 1.00 98.19 120 LEU A O 1
ATOM 991 N N . GLU A 1 121 ? 4.017 12.930 18.015 1.00 97.88 121 GLU A N 1
ATOM 992 C CA . GLU A 1 121 ? 3.221 14.017 18.599 1.00 97.88 121 GLU A CA 1
ATOM 993 C C . GLU A 1 121 ? 1.753 13.965 18.139 1.00 97.88 121 GLU A C 1
ATOM 995 O O . GLU A 1 121 ? 0.825 14.152 18.941 1.00 97.88 121 GLU A O 1
ATOM 1000 N N . VAL A 1 122 ? 1.530 13.625 16.865 1.00 97.25 122 VAL A N 1
ATOM 1001 C CA . VAL A 1 122 ? 0.190 13.446 16.281 1.00 97.25 122 VAL A CA 1
ATOM 1002 C C . VAL A 1 122 ? -0.396 12.043 16.492 1.00 97.25 122 VAL A C 1
ATOM 1004 O O . VAL A 1 122 ? -1.535 11.798 16.102 1.00 97.25 122 VAL A O 1
ATOM 1007 N N . GLY A 1 123 ? 0.318 11.147 17.183 1.00 96.38 123 GLY A N 1
ATOM 1008 C CA . GLY A 1 123 ? -0.172 9.834 17.616 1.00 96.38 123 GLY A CA 1
ATOM 1009 C C . GLY A 1 123 ? -0.096 8.716 16.572 1.00 96.38 123 GLY A C 1
ATOM 1010 O O . GLY A 1 123 ? -0.916 7.797 16.627 1.00 96.38 123 GLY A O 1
ATOM 1011 N N . CYS A 1 124 ? 0.841 8.789 15.623 1.00 98.19 124 CYS A N 1
ATOM 1012 C CA . CYS A 1 124 ? 1.060 7.723 14.644 1.00 98.19 124 CYS A CA 1
ATOM 1013 C C . CYS A 1 124 ? 1.759 6.492 15.252 1.00 98.19 124 CYS A C 1
ATOM 1015 O O . CYS A 1 124 ? 2.660 6.632 16.079 1.00 98.19 124 CYS A O 1
ATOM 1017 N N . GLU A 1 125 ? 1.427 5.300 14.743 1.00 98.50 125 GLU A N 1
ATOM 1018 C CA . GLU A 1 125 ? 2.324 4.139 14.808 1.00 98.50 125 GLU A CA 1
ATOM 1019 C C . GLU A 1 125 ? 3.404 4.316 13.732 1.00 98.50 125 GLU A C 1
ATOM 1021 O O . GLU A 1 125 ? 3.086 4.603 12.576 1.00 98.50 125 GLU A O 1
ATOM 1026 N N . ILE A 1 126 ? 4.678 4.132 14.066 1.00 98.69 126 ILE A N 1
ATOM 1027 C CA . ILE A 1 126 ? 5.778 4.347 13.118 1.00 98.69 126 ILE A CA 1
ATOM 1028 C C . ILE A 1 126 ? 6.573 3.064 12.984 1.00 98.69 126 ILE A C 1
ATOM 1030 O O . ILE A 1 126 ? 7.111 2.555 13.961 1.00 98.69 126 ILE A O 1
ATOM 1034 N N . TYR A 1 127 ? 6.633 2.542 11.767 1.00 98.62 127 TYR A N 1
ATOM 1035 C CA . TYR A 1 127 ? 7.375 1.347 11.400 1.00 98.62 127 TYR A CA 1
ATOM 1036 C C . TYR A 1 127 ? 8.532 1.820 10.524 1.00 98.62 127 TYR A C 1
ATOM 1038 O O . TYR A 1 127 ? 8.348 2.114 9.344 1.00 98.62 127 TYR A O 1
ATOM 1046 N N . VAL A 1 128 ? 9.712 1.982 11.118 1.00 98.56 128 VAL A N 1
ATOM 1047 C CA . VAL A 1 128 ? 10.893 2.462 10.394 1.00 98.56 128 VAL A CA 1
ATOM 1048 C C . VAL A 1 128 ? 11.474 1.296 9.614 1.00 98.56 128 VAL A C 1
ATOM 1050 O O . VAL A 1 128 ? 11.801 0.255 10.184 1.00 98.56 128 VAL A O 1
ATOM 1053 N N . MET A 1 129 ? 11.597 1.465 8.307 1.00 98.25 129 MET A N 1
ATOM 1054 C CA . MET A 1 129 ? 12.114 0.437 7.412 1.00 98.25 129 MET A CA 1
ATOM 1055 C C . MET A 1 129 ? 13.637 0.328 7.528 1.00 98.25 129 MET A C 1
ATOM 1057 O O . MET A 1 129 ? 14.306 1.286 7.905 1.00 98.25 129 MET A O 1
ATOM 1061 N N . GLU A 1 130 ? 14.206 -0.833 7.194 1.00 95.94 130 GLU A N 1
ATOM 1062 C CA . GLU A 1 130 ? 15.668 -1.004 7.105 1.00 95.94 130 GLU A CA 1
ATOM 1063 C C . GLU A 1 130 ? 16.297 -0.239 5.935 1.00 95.94 130 GLU A C 1
ATOM 1065 O O . GLU A 1 130 ? 17.503 -0.008 5.930 1.00 95.94 130 GLU A O 1
ATOM 1070 N N . HIS A 1 131 ? 15.501 0.145 4.935 1.00 92.31 131 HIS A N 1
ATOM 1071 C CA . HIS A 1 131 ? 15.989 0.864 3.764 1.00 92.31 131 HIS A CA 1
ATOM 1072 C C . HIS A 1 131 ? 15.696 2.357 3.847 1.00 92.31 131 HIS A C 1
ATOM 1074 O O . HIS A 1 131 ? 14.629 2.802 4.283 1.00 92.31 131 HIS A O 1
ATOM 1080 N N . ASN A 1 132 ? 16.646 3.131 3.328 1.00 91.06 132 ASN A N 1
ATOM 1081 C CA . ASN A 1 132 ? 16.388 4.493 2.890 1.00 91.06 132 ASN A CA 1
ATOM 1082 C C . ASN A 1 132 ? 15.375 4.482 1.741 1.00 91.06 132 ASN A C 1
ATOM 1084 O O . ASN A 1 132 ? 15.085 3.454 1.123 1.00 91.06 132 ASN A O 1
ATOM 1088 N N . SER A 1 133 ? 14.875 5.659 1.403 1.00 82.12 133 SER A N 1
ATOM 1089 C CA . SER A 1 133 ? 14.157 5.835 0.152 1.00 82.12 133 SER A CA 1
ATOM 1090 C C . SER A 1 133 ? 15.083 5.393 -1.009 1.00 82.12 133 SER A C 1
ATOM 1092 O O . SER A 1 133 ? 16.226 5.835 -1.065 1.00 82.12 133 SER A O 1
ATOM 1094 N N . LEU A 1 134 ? 14.640 4.506 -1.913 1.00 77.12 134 LEU A N 1
ATOM 1095 C CA . LEU A 1 134 ? 15.431 4.069 -3.085 1.00 77.12 134 LEU A CA 1
ATOM 1096 C C . LEU A 1 134 ? 14.979 4.806 -4.355 1.00 77.12 134 LEU A C 1
ATOM 1098 O O . LEU A 1 134 ? 15.640 5.721 -4.829 1.00 77.12 134 LEU A O 1
ATOM 1102 N N . SER A 1 135 ? 13.805 4.441 -4.870 1.00 84.38 135 SER A N 1
ATOM 1103 C CA . SER A 1 135 ? 13.093 5.137 -5.947 1.00 84.38 135 SER A CA 1
ATOM 1104 C C . SER A 1 135 ? 11.609 5.230 -5.564 1.00 84.38 135 SER A C 1
ATOM 1106 O O . SER A 1 135 ? 11.295 5.499 -4.400 1.00 84.38 135 SER A O 1
ATOM 1108 N N . HIS A 1 136 ? 10.676 4.993 -6.489 1.00 87.69 136 HIS A N 1
ATOM 1109 C CA . HIS A 1 136 ? 9.267 4.836 -6.137 1.00 87.69 136 HIS A CA 1
ATOM 1110 C C . HIS A 1 136 ? 9.030 3.591 -5.271 1.00 87.69 136 HIS A C 1
ATOM 1112 O O . HIS A 1 136 ? 8.331 3.655 -4.258 1.00 87.69 136 HIS A O 1
ATOM 1118 N N . ASN A 1 137 ? 9.661 2.474 -5.639 1.00 93.19 137 ASN A N 1
ATOM 1119 C CA . ASN A 1 137 ? 9.580 1.209 -4.919 1.00 93.19 137 ASN A CA 1
ATOM 1120 C C . ASN A 1 137 ? 10.914 0.870 -4.224 1.00 93.19 137 ASN A C 1
ATOM 1122 O O . ASN A 1 137 ? 11.963 1.377 -4.631 1.00 93.19 137 ASN A O 1
ATOM 1126 N N . PRO A 1 138 ? 10.913 0.079 -3.131 1.00 93.75 138 PRO A N 1
ATOM 1127 C CA . PRO A 1 138 ? 9.767 -0.521 -2.429 1.00 93.75 138 PRO A CA 1
ATOM 1128 C C . PRO A 1 138 ? 8.922 0.474 -1.612 1.00 93.75 138 PRO A C 1
ATOM 1130 O O . PRO A 1 138 ? 7.918 0.069 -1.035 1.00 93.75 138 PRO A O 1
ATOM 1133 N N . GLY A 1 139 ? 9.291 1.761 -1.568 1.00 95.00 139 GLY A N 1
ATOM 1134 C CA . GLY A 1 139 ? 8.631 2.790 -0.756 1.00 95.00 139 GLY A CA 1
ATOM 1135 C C . GLY A 1 139 ? 7.101 2.781 -0.844 1.00 95.00 139 GLY A C 1
ATOM 1136 O O . GLY A 1 139 ? 6.419 2.675 0.177 1.00 95.00 139 GLY A O 1
ATOM 1137 N N . ALA A 1 140 ? 6.547 2.822 -2.059 1.00 93.88 140 ALA A N 1
ATOM 1138 C CA . ALA A 1 140 ? 5.099 2.781 -2.293 1.00 93.88 140 ALA A CA 1
ATOM 1139 C C . ALA A 1 140 ? 4.427 1.479 -1.817 1.00 93.88 140 ALA A C 1
ATOM 1141 O O . ALA A 1 140 ? 3.254 1.484 -1.449 1.00 93.88 140 ALA A O 1
ATOM 1142 N N . MET A 1 141 ? 5.176 0.378 -1.767 1.00 96.56 141 MET A N 1
ATOM 1143 C CA . MET A 1 141 ? 4.684 -0.948 -1.401 1.00 96.56 141 MET A CA 1
ATOM 1144 C C . MET A 1 141 ? 4.720 -1.219 0.109 1.00 96.56 141 MET A C 1
ATOM 1146 O O . MET A 1 141 ? 4.002 -2.102 0.569 1.00 96.56 141 MET A O 1
ATOM 1150 N N . TRP A 1 142 ? 5.488 -0.475 0.916 1.00 98.00 142 TRP A N 1
ATOM 1151 C CA . TRP A 1 142 ? 5.599 -0.775 2.354 1.00 98.00 142 TRP A CA 1
ATOM 1152 C C . TRP A 1 142 ? 4.265 -0.728 3.108 1.00 98.00 142 TRP A C 1
ATOM 1154 O O . TRP A 1 142 ? 4.026 -1.570 3.968 1.00 98.00 142 TRP A O 1
ATOM 1164 N N . ARG A 1 143 ? 3.346 0.172 2.738 1.00 97.44 143 ARG A N 1
ATOM 1165 C CA . ARG A 1 143 ? 1.990 0.232 3.312 1.00 97.44 143 ARG A CA 1
ATOM 1166 C C . ARG A 1 143 ? 1.210 -1.074 3.171 1.00 97.44 143 ARG A C 1
ATOM 1168 O O . ARG A 1 143 ? 0.334 -1.348 3.983 1.00 97.44 143 ARG A O 1
ATOM 1175 N N . LEU A 1 144 ? 1.545 -1.897 2.177 1.00 97.62 144 LEU A N 1
ATOM 1176 C CA . LEU A 1 144 ? 0.890 -3.180 1.925 1.00 97.62 144 LEU A CA 1
ATOM 1177 C C . LEU A 1 144 ? 1.260 -4.239 2.957 1.00 97.62 144 LEU A C 1
ATOM 1179 O O . LEU A 1 144 ? 0.517 -5.201 3.104 1.00 97.62 144 LEU A O 1
ATOM 1183 N N . LEU A 1 145 ? 2.335 -4.044 3.726 1.00 98.12 145 LEU A N 1
ATOM 1184 C CA . LEU A 1 145 ? 2.661 -4.905 4.866 1.00 98.12 145 LEU A CA 1
ATOM 1185 C C . LEU A 1 145 ? 1.542 -4.907 5.916 1.00 98.12 145 LEU A C 1
ATOM 1187 O O . LEU A 1 145 ? 1.380 -5.887 6.633 1.00 98.12 145 LEU A O 1
ATOM 1191 N N . ALA A 1 146 ? 0.724 -3.852 5.983 1.00 97.88 146 ALA A N 1
ATOM 1192 C CA . ALA A 1 146 ? -0.432 -3.828 6.871 1.00 97.88 146 ALA A CA 1
ATOM 1193 C C . ALA A 1 146 ? -1.523 -4.820 6.455 1.00 97.88 146 ALA A C 1
ATOM 1195 O O . ALA A 1 146 ? -2.346 -5.178 7.283 1.00 97.88 146 ALA A O 1
ATOM 1196 N N . LEU A 1 147 ? -1.534 -5.310 5.211 1.00 97.25 147 LEU A N 1
ATOM 1197 C CA . LEU A 1 147 ? -2.502 -6.321 4.778 1.00 97.25 147 LEU A CA 1
ATOM 1198 C C . LEU A 1 147 ? -2.287 -7.677 5.468 1.00 97.25 147 LEU A C 1
ATOM 1200 O O . LEU A 1 147 ? -3.142 -8.542 5.335 1.00 97.25 147 LEU A O 1
ATOM 1204 N N . GLU A 1 148 ? -1.189 -7.870 6.206 1.00 97.50 148 GLU A N 1
ATOM 1205 C CA . GLU A 1 148 ? -0.947 -9.062 7.031 1.00 97.50 148 GLU A CA 1
ATOM 1206 C C . GLU A 1 148 ? -1.626 -9.003 8.413 1.00 97.50 148 GLU A C 1
ATOM 1208 O O . GLU A 1 148 ? -1.564 -9.977 9.162 1.00 97.50 148 GLU A O 1
ATOM 1213 N N . GLU A 1 149 ? -2.286 -7.893 8.765 1.00 96.62 149 GLU A N 1
ATOM 1214 C CA . GLU A 1 149 ? -3.047 -7.773 10.014 1.00 96.62 149 GLU A CA 1
ATOM 1215 C C . GLU A 1 149 ? -4.150 -8.840 10.110 1.00 96.62 149 GLU A C 1
ATOM 1217 O O . GLU A 1 149 ? -4.984 -8.977 9.215 1.00 96.62 149 GLU A O 1
ATOM 1222 N N . THR A 1 150 ? -4.171 -9.583 11.221 1.00 95.06 150 THR A N 1
ATOM 1223 C CA . THR A 1 150 ? -5.174 -10.635 11.470 1.00 95.06 150 THR A CA 1
ATOM 1224 C C . THR A 1 150 ? -6.335 -10.160 12.336 1.00 95.06 150 THR A C 1
ATOM 1226 O O . THR A 1 150 ? -7.450 -10.649 12.184 1.00 95.06 150 THR A O 1
ATOM 1229 N N . GLU A 1 151 ? -6.084 -9.194 13.223 1.00 94.12 151 GLU A N 1
ATOM 1230 C CA . GLU A 1 151 ? -7.048 -8.754 14.243 1.00 94.12 151 GLU A CA 1
ATOM 1231 C C . GLU A 1 151 ? -7.706 -7.406 13.923 1.00 94.12 151 GLU A C 1
ATOM 1233 O O . GLU A 1 151 ? -8.656 -7.000 14.594 1.00 94.12 151 GLU A O 1
ATOM 1238 N N . ARG A 1 152 ? -7.185 -6.678 12.930 1.00 96.31 152 ARG A N 1
ATOM 1239 C CA . ARG A 1 152 ? -7.572 -5.295 12.638 1.00 96.31 152 ARG A CA 1
ATOM 1240 C C . ARG A 1 152 ? -8.008 -5.142 11.194 1.00 96.31 152 ARG A C 1
ATOM 1242 O O . ARG A 1 152 ? -7.453 -5.761 10.292 1.00 96.31 152 ARG A O 1
ATOM 1249 N N . LEU A 1 153 ? -8.973 -4.254 10.981 1.00 97.38 153 LEU A N 1
ATOM 1250 C CA . LEU A 1 153 ? -9.282 -3.756 9.646 1.00 97.38 153 LEU A CA 1
ATOM 1251 C C . LEU A 1 153 ? -8.103 -2.944 9.104 1.00 97.38 153 LEU A C 1
ATOM 1253 O O . LEU A 1 153 ? -7.357 -2.335 9.873 1.00 97.38 153 LEU A O 1
ATOM 1257 N N . VAL A 1 154 ? -7.960 -2.889 7.783 1.00 97.88 154 VAL A N 1
ATOM 1258 C CA . VAL A 1 154 ? -6.854 -2.186 7.125 1.00 97.88 154 VAL A CA 1
ATOM 1259 C C . VAL A 1 154 ? -7.400 -1.278 6.036 1.00 97.88 154 VAL A C 1
ATOM 1261 O O . VAL A 1 154 ? -8.081 -1.742 5.128 1.00 97.88 154 VAL A O 1
ATOM 1264 N N . THR A 1 155 ? -7.066 0.009 6.087 1.00 97.94 155 THR A N 1
ATOM 1265 C CA . THR A 1 155 ? -7.247 0.950 4.972 1.00 97.94 155 THR A CA 1
ATOM 1266 C C . THR A 1 155 ? -5.882 1.370 4.457 1.00 97.94 155 THR A C 1
ATOM 1268 O O . THR A 1 155 ? -5.063 1.874 5.216 1.00 97.94 155 THR A O 1
ATOM 1271 N N . ILE A 1 156 ? -5.637 1.201 3.164 1.00 97.69 156 ILE A N 1
ATOM 1272 C CA . ILE A 1 156 ? -4.416 1.650 2.495 1.00 97.69 156 ILE A CA 1
ATOM 1273 C C . ILE A 1 156 ? -4.641 3.053 1.927 1.00 97.69 156 ILE A C 1
ATOM 1275 O O . ILE A 1 156 ? -5.626 3.281 1.223 1.00 97.69 156 ILE A O 1
ATOM 1279 N N . THR A 1 157 ? -3.711 3.976 2.192 1.00 96.00 157 THR A N 1
ATOM 1280 C CA . THR A 1 157 ? -3.722 5.333 1.625 1.00 96.00 157 THR A CA 1
ATOM 1281 C C . THR A 1 157 ? -2.330 5.814 1.212 1.00 96.00 157 THR A C 1
ATOM 1283 O O . THR A 1 157 ? -1.316 5.399 1.777 1.00 96.00 157 THR A O 1
ATOM 1286 N N . ASP A 1 158 ? -2.280 6.735 0.247 1.00 93.00 158 ASP A N 1
ATOM 1287 C CA . ASP A 1 158 ? -1.110 7.596 0.041 1.00 93.00 158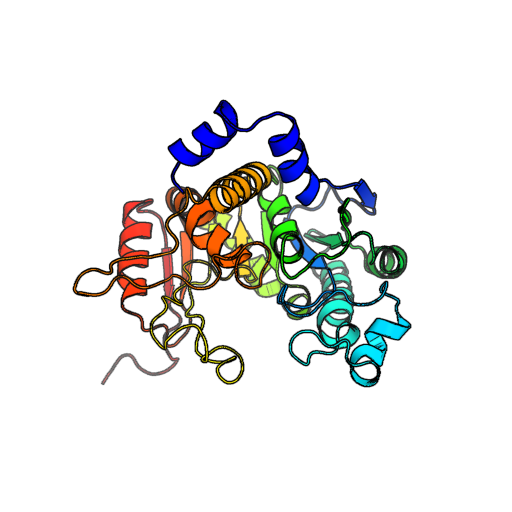 ASP A CA 1
ATOM 1288 C C . ASP A 1 158 ? -1.026 8.679 1.128 1.00 93.00 158 ASP A C 1
ATOM 1290 O O . ASP A 1 158 ? -2.030 9.044 1.755 1.00 93.00 158 ASP A O 1
ATOM 1294 N N . SER A 1 159 ? 0.181 9.213 1.328 1.00 93.44 159 SER A N 1
ATOM 1295 C CA . SER A 1 159 ? 0.463 10.267 2.307 1.00 93.44 159 SER A CA 1
ATOM 1296 C C . SER A 1 159 ? -0.160 11.612 1.938 1.00 93.44 159 SER A C 1
ATOM 1298 O O . SER A 1 159 ? -0.612 12.329 2.827 1.00 93.44 159 SER A O 1
ATOM 1300 N N . ASP A 1 160 ? -0.264 11.929 0.648 1.00 91.81 160 ASP A N 1
ATOM 1301 C CA . ASP A 1 160 ? -0.918 13.139 0.130 1.00 91.81 160 ASP A CA 1
ATOM 1302 C C . ASP A 1 160 ? -2.450 13.116 0.309 1.00 91.81 160 ASP A C 1
ATOM 1304 O O . ASP A 1 160 ? -3.091 14.162 0.435 1.00 91.81 160 ASP A O 1
ATOM 1308 N N . ARG A 1 161 ? -3.044 11.922 0.412 1.00 92.69 161 ARG A N 1
ATOM 1309 C CA . ARG A 1 161 ? -4.477 11.698 0.662 1.00 92.69 161 ARG A CA 1
ATOM 1310 C C . ARG A 1 161 ? -4.843 11.571 2.138 1.00 92.69 161 ARG A C 1
ATOM 1312 O O . ARG A 1 161 ? -6.028 11.614 2.470 1.00 92.69 161 ARG A O 1
ATOM 1319 N N . ALA A 1 162 ? -3.856 11.464 3.029 1.00 92.19 162 ALA A N 1
ATOM 1320 C CA . ALA A 1 162 ? -4.056 11.209 4.457 1.00 92.19 162 ALA A CA 1
ATOM 1321 C C . ALA A 1 162 ? -5.014 12.202 5.145 1.00 92.19 162 ALA A C 1
ATOM 1323 O O . ALA A 1 162 ? -5.703 11.836 6.096 1.00 92.19 162 ALA A O 1
ATOM 1324 N N . GLY A 1 163 ? -5.115 13.436 4.640 1.00 89.50 163 GLY A N 1
ATOM 1325 C CA . GLY A 1 163 ? -6.049 14.444 5.146 1.00 89.50 163 GLY A CA 1
ATOM 1326 C C . GLY A 1 163 ? -7.539 14.132 4.925 1.00 89.50 163 GLY A C 1
ATOM 1327 O O . GLY A 1 163 ? -8.369 14.731 5.598 1.00 89.50 163 GLY A O 1
ATOM 1328 N N . ASN A 1 164 ? -7.887 13.209 4.019 1.00 89.69 164 ASN A N 1
ATOM 1329 C CA . ASN A 1 164 ? -9.267 12.916 3.599 1.00 89.69 164 ASN A CA 1
ATOM 1330 C C . ASN A 1 164 ? -9.615 11.410 3.651 1.00 89.69 164 ASN A C 1
ATOM 1332 O O . ASN A 1 164 ? -10.483 10.939 2.916 1.00 89.69 164 ASN A O 1
ATOM 1336 N N . VAL A 1 165 ? -8.949 10.638 4.513 1.00 93.62 165 VAL A N 1
ATOM 1337 C CA . VAL A 1 165 ? -9.046 9.162 4.544 1.00 93.62 165 VAL A CA 1
ATOM 1338 C C . VAL A 1 165 ? -10.274 8.612 5.291 1.00 93.62 165 VAL A C 1
ATOM 1340 O O . VAL A 1 165 ? -10.541 7.415 5.235 1.00 93.62 165 VAL A O 1
ATOM 1343 N N . LEU A 1 166 ? -11.062 9.456 5.970 1.00 92.88 166 LEU A N 1
ATOM 1344 C CA . LEU A 1 166 ? -12.203 8.999 6.780 1.00 92.88 166 LEU A CA 1
ATOM 1345 C C . LEU A 1 166 ? -13.219 8.185 5.961 1.00 92.88 166 LEU A C 1
ATOM 1347 O O . LEU A 1 166 ? -13.598 7.094 6.371 1.00 92.88 166 LEU A O 1
ATOM 1351 N N . SER A 1 167 ? -13.588 8.667 4.771 1.00 92.00 167 SER A N 1
ATOM 1352 C CA . SER A 1 167 ? -14.529 7.946 3.899 1.00 92.00 167 SER A CA 1
ATOM 1353 C C . SER A 1 167 ? -13.992 6.587 3.427 1.00 92.00 167 SER A C 1
ATOM 1355 O O . SER A 1 167 ? -14.754 5.635 3.281 1.00 92.00 167 SER A O 1
ATOM 1357 N N . ASP A 1 168 ? -12.674 6.456 3.248 1.00 94.69 168 ASP A N 1
ATOM 1358 C CA . ASP A 1 168 ? -12.032 5.176 2.928 1.00 94.69 168 ASP A CA 1
ATOM 1359 C C . ASP A 1 168 ? -12.055 4.228 4.140 1.00 94.69 168 ASP A C 1
ATOM 1361 O O . ASP A 1 168 ? -12.145 3.012 3.978 1.00 94.69 168 ASP A O 1
ATOM 1365 N N . CYS A 1 169 ? -12.030 4.762 5.364 1.00 95.31 169 CYS A N 1
ATOM 1366 C CA . CYS A 1 169 ? -12.194 3.962 6.578 1.00 95.31 169 CYS A CA 1
ATOM 1367 C C . CYS A 1 169 ? -13.619 3.418 6.708 1.00 95.31 169 CYS A C 1
ATOM 1369 O O . CYS A 1 169 ? -13.795 2.223 6.928 1.00 95.31 169 CYS A O 1
ATOM 1371 N N . GLU A 1 170 ? -14.624 4.263 6.481 1.00 94.06 170 GLU A N 1
ATOM 1372 C CA . GLU A 1 170 ? -16.041 3.873 6.498 1.00 94.06 170 GLU A CA 1
ATOM 1373 C C . GLU A 1 170 ? -16.345 2.785 5.450 1.00 94.06 170 GLU A C 1
ATOM 1375 O O . GLU A 1 170 ? -17.095 1.839 5.712 1.00 94.06 1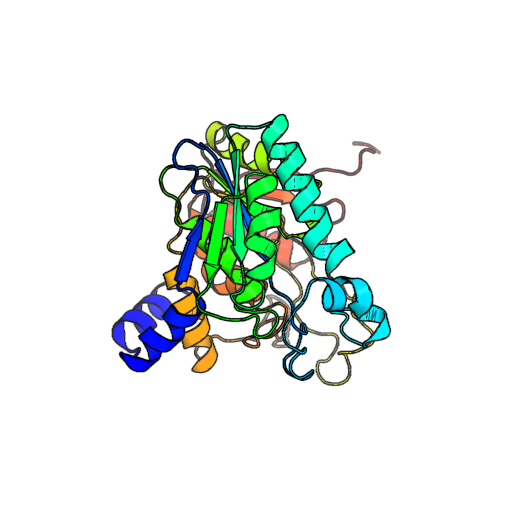70 GLU A O 1
ATOM 1380 N N . ARG A 1 171 ? -15.708 2.857 4.270 1.00 93.81 171 ARG A N 1
ATOM 1381 C CA . ARG A 1 171 ? -15.765 1.789 3.255 1.00 93.81 171 ARG A CA 1
ATOM 1382 C C . ARG A 1 171 ? -15.172 0.477 3.766 1.00 93.81 171 ARG A C 1
ATOM 1384 O O . ARG A 1 171 ? -15.774 -0.574 3.557 1.00 93.81 171 ARG A O 1
ATOM 1391 N N . THR A 1 172 ? -14.029 0.524 4.453 1.00 96.12 172 THR A N 1
ATOM 1392 C CA . THR A 1 172 ? -13.406 -0.672 5.046 1.00 96.12 172 THR A CA 1
ATOM 1393 C C . THR A 1 172 ? -14.284 -1.285 6.131 1.00 96.12 172 THR A C 1
ATOM 1395 O O . THR A 1 172 ? -14.477 -2.496 6.150 1.00 96.12 172 THR A O 1
ATOM 1398 N N . GLU A 1 173 ? -14.869 -0.470 7.003 1.00 94.19 173 GLU A N 1
ATOM 1399 C CA . GLU A 1 173 ? -15.780 -0.933 8.056 1.00 94.19 173 GLU A CA 1
ATOM 1400 C C . GLU A 1 173 ? -17.037 -1.597 7.474 1.00 94.19 173 GLU A C 1
ATOM 1402 O O . GLU A 1 173 ? -17.512 -2.614 7.988 1.00 94.19 173 GLU A O 1
ATOM 1407 N N . SER A 1 174 ? -17.526 -1.081 6.343 1.00 90.69 174 SER A N 1
ATOM 1408 C CA . SER A 1 174 ? -18.699 -1.617 5.644 1.00 90.69 174 SER A CA 1
ATOM 1409 C C . SER A 1 174 ? -18.494 -3.039 5.106 1.00 90.69 174 SER A C 1
ATOM 1411 O O . SER A 1 174 ? -19.473 -3.774 4.969 1.00 90.69 174 SER A O 1
ATOM 1413 N N . LEU A 1 175 ? -17.246 -3.472 4.872 1.00 89.94 175 LEU A N 1
ATOM 1414 C CA . LEU A 1 175 ? -16.932 -4.837 4.426 1.00 89.94 175 LEU A CA 1
ATOM 1415 C C . LEU A 1 175 ? -17.509 -5.902 5.361 1.00 89.94 175 LEU A C 1
ATOM 1417 O O . LEU A 1 175 ? -18.035 -6.915 4.902 1.00 89.94 175 LEU A O 1
ATOM 1421 N N . SER A 1 176 ? -17.457 -5.656 6.676 1.00 77.81 176 SER A N 1
ATOM 1422 C CA . SER A 1 176 ? -17.947 -6.615 7.669 1.00 77.81 176 SER A CA 1
ATOM 1423 C C . SER A 1 176 ? -19.454 -6.841 7.570 1.00 77.81 176 SER A C 1
ATOM 1425 O O . SER A 1 176 ? -19.910 -7.952 7.824 1.00 77.81 176 SER A O 1
ATOM 1427 N N . ASN A 1 177 ? -20.220 -5.812 7.199 1.00 80.94 177 ASN A N 1
ATOM 1428 C CA . ASN A 1 177 ? -21.675 -5.910 7.069 1.00 80.94 177 ASN A CA 1
ATOM 1429 C C . ASN A 1 177 ? -22.088 -6.672 5.804 1.00 80.94 177 ASN A C 1
ATOM 1431 O O . ASN A 1 177 ? -23.142 -7.301 5.791 1.00 80.94 177 ASN A O 1
ATOM 1435 N N . LEU A 1 178 ? -21.254 -6.626 4.764 1.00 86.81 178 LEU A N 1
ATOM 1436 C CA . LEU A 1 178 ? -21.500 -7.279 3.476 1.00 86.81 178 LEU A CA 1
ATOM 1437 C C . LEU A 1 178 ? -20.875 -8.680 3.385 1.00 86.81 178 LEU A C 1
ATOM 1439 O O . LEU A 1 178 ? -21.099 -9.397 2.418 1.00 86.81 178 LEU A O 1
ATOM 1443 N N . GLY A 1 179 ? -20.079 -9.085 4.380 1.00 88.88 179 GLY A N 1
ATOM 1444 C CA . GLY A 1 179 ? -19.357 -10.360 4.351 1.00 88.88 179 GLY A CA 1
ATOM 1445 C C . GLY A 1 179 ? -18.248 -10.419 3.293 1.00 88.88 179 GLY A C 1
ATOM 1446 O O . GLY A 1 179 ? -17.814 -11.511 2.937 1.00 88.88 179 GLY A O 1
ATOM 1447 N N . LEU A 1 180 ? -17.783 -9.266 2.801 1.00 94.81 180 LEU A N 1
ATOM 1448 C CA . LEU A 1 180 ? -16.759 -9.160 1.759 1.00 94.81 180 LEU A CA 1
ATOM 1449 C C . LEU A 1 180 ? -15.362 -9.020 2.370 1.00 94.81 180 LEU A C 1
ATOM 1451 O O . LEU A 1 180 ? -15.190 -8.436 3.442 1.00 94.81 180 LEU A O 1
ATOM 1455 N N . GLY A 1 181 ? -14.351 -9.556 1.687 1.00 96.19 181 GLY A N 1
ATOM 1456 C CA . GLY A 1 181 ? -12.971 -9.524 2.165 1.00 96.19 181 GLY A CA 1
ATOM 1457 C C . GLY A 1 181 ? -12.284 -8.177 1.957 1.00 96.19 181 GLY A C 1
ATOM 1458 O O . GLY A 1 181 ? -11.555 -7.730 2.845 1.00 96.19 181 GLY A O 1
ATOM 1459 N N . HIS A 1 182 ? -12.511 -7.532 0.806 1.00 96.62 182 HIS A N 1
ATOM 1460 C CA . HIS A 1 182 ? -11.782 -6.320 0.401 1.00 96.62 182 HIS A CA 1
ATOM 1461 C C . HIS A 1 182 ? -12.661 -5.344 -0.376 1.00 96.62 182 HIS A C 1
ATOM 1463 O O . HIS A 1 182 ? -13.637 -5.743 -1.011 1.00 96.62 182 HIS A O 1
ATOM 1469 N N . TRP A 1 183 ? -12.279 -4.067 -0.399 1.00 96.12 183 TRP A N 1
ATOM 1470 C CA . TRP A 1 183 ? -12.809 -3.098 -1.361 1.00 96.12 183 TRP A CA 1
ATOM 1471 C C . TRP A 1 183 ? -11.699 -2.488 -2.207 1.00 96.12 183 TRP A C 1
ATOM 1473 O O . TRP A 1 183 ? -10.538 -2.415 -1.796 1.00 96.12 183 TRP A O 1
ATOM 1483 N N . ARG A 1 184 ? -12.073 -2.034 -3.404 1.00 94.00 184 ARG A N 1
ATOM 1484 C CA . ARG A 1 184 ? -11.153 -1.437 -4.378 1.00 94.00 184 ARG A CA 1
ATOM 1485 C C . ARG A 1 184 ? -11.835 -0.371 -5.228 1.00 94.00 184 ARG A C 1
ATOM 1487 O O . ARG A 1 184 ? -13.062 -0.351 -5.355 1.00 94.00 184 ARG A O 1
ATOM 1494 N N . ILE A 1 185 ? -11.010 0.436 -5.887 1.00 91.44 185 ILE A N 1
ATOM 1495 C CA . ILE A 1 185 ? -11.421 1.347 -6.957 1.00 91.44 185 ILE A CA 1
ATOM 1496 C C . ILE A 1 185 ? -10.625 0.996 -8.219 1.00 91.44 185 ILE A C 1
ATOM 1498 O O . ILE A 1 185 ? -9.410 1.204 -8.234 1.00 91.44 185 ILE A O 1
ATOM 1502 N N . PRO A 1 186 ? -11.257 0.452 -9.271 1.00 89.44 186 PRO A N 1
ATOM 1503 C CA . PRO A 1 186 ? -10.617 0.305 -10.566 1.00 89.44 186 PRO A CA 1
ATOM 1504 C C . PRO A 1 186 ? -10.535 1.662 -11.270 1.00 89.44 186 PRO A C 1
ATOM 1506 O O . PRO A 1 186 ? -11.406 2.521 -11.116 1.00 89.44 186 PRO A O 1
ATOM 1509 N N . TYR A 1 187 ? -9.491 1.860 -12.068 1.00 84.06 187 TYR A N 1
ATOM 1510 C CA . TYR A 1 187 ? -9.284 3.096 -12.821 1.00 84.06 187 TYR A CA 1
ATOM 1511 C C . TYR A 1 187 ? -8.458 2.846 -14.079 1.00 84.06 187 TYR A C 1
ATOM 1513 O O . TYR A 1 187 ? -7.867 1.783 -14.284 1.00 84.06 187 TYR A O 1
ATOM 1521 N N . PHE A 1 188 ? -8.432 3.855 -14.940 1.00 75.69 188 PHE A N 1
ATOM 1522 C CA . PHE A 1 188 ? -7.467 3.950 -16.020 1.00 75.69 188 PHE A CA 1
ATOM 1523 C C . PHE A 1 188 ? -6.378 4.927 -15.612 1.00 75.69 188 PHE A C 1
ATOM 1525 O O . PHE A 1 188 ? -6.666 6.088 -15.314 1.00 75.69 188 PHE A O 1
ATOM 1532 N N . ALA A 1 189 ? -5.130 4.473 -15.648 1.00 68.62 189 ALA A N 1
ATOM 1533 C CA . ALA A 1 189 ? -3.998 5.377 -15.723 1.00 68.62 189 ALA A CA 1
ATOM 1534 C C . ALA A 1 189 ? -4.086 6.101 -17.081 1.00 68.62 189 ALA A C 1
ATOM 1536 O O . ALA A 1 189 ? -3.675 5.575 -18.114 1.00 68.62 189 ALA A O 1
ATOM 1537 N N . HIS A 1 190 ? -4.753 7.258 -17.100 1.00 56.66 190 HIS A N 1
ATOM 1538 C CA . HIS A 1 190 ? -4.832 8.131 -18.268 1.00 56.66 190 HIS A CA 1
ATOM 1539 C C . HIS A 1 190 ? -3.522 8.914 -18.453 1.00 56.66 190 HIS A C 1
ATOM 1541 O O . HIS A 1 190 ? -2.785 9.130 -17.496 1.00 56.66 190 HIS A O 1
ATOM 1547 N N . ASP A 1 191 ? -3.310 9.379 -19.688 1.00 44.19 191 ASP A N 1
ATOM 1548 C CA . ASP A 1 191 ? -2.268 10.254 -20.261 1.00 44.19 191 ASP A CA 1
ATOM 1549 C C . ASP A 1 191 ? -1.850 11.530 -19.478 1.00 44.19 191 ASP A C 1
ATOM 1551 O O . ASP A 1 191 ? -1.307 12.466 -20.059 1.00 44.19 191 ASP A O 1
ATOM 1555 N N . VAL A 1 192 ? -2.070 11.655 -18.171 1.00 40.88 192 VAL A N 1
ATOM 1556 C CA . VAL A 1 192 ? -1.819 12.912 -17.436 1.00 40.88 192 VAL A CA 1
ATOM 1557 C C . VAL A 1 192 ? -0.318 13.184 -17.185 1.00 40.88 192 VAL A C 1
ATOM 1559 O O . VAL A 1 192 ? 0.038 14.260 -16.725 1.00 40.88 192 VAL A O 1
ATOM 1562 N N . GLU A 1 193 ? 0.589 12.286 -17.589 1.00 42.53 193 GLU A N 1
ATOM 1563 C CA . GLU A 1 193 ? 2.049 12.536 -17.630 1.00 42.53 193 GLU A CA 1
ATOM 1564 C C . GLU A 1 193 ? 2.624 12.489 -19.072 1.00 42.53 193 GLU A C 1
ATOM 1566 O O . GLU A 1 193 ? 3.769 12.100 -19.310 1.00 42.53 193 GLU A O 1
ATOM 1571 N N . SER A 1 194 ? 1.811 12.871 -20.066 1.00 39.31 194 SER A N 1
ATOM 1572 C CA . SER A 1 194 ? 2.017 12.631 -21.510 1.00 39.31 194 SER A CA 1
ATOM 1573 C C . SER A 1 194 ? 3.039 13.494 -22.270 1.00 39.31 194 SER A C 1
ATOM 1575 O O . SER A 1 194 ? 3.094 13.387 -23.494 1.00 39.31 194 SER A O 1
ATOM 1577 N N . GLU A 1 195 ? 3.913 14.276 -21.631 1.00 39.38 195 GLU A N 1
ATOM 1578 C CA . GLU A 1 195 ? 4.972 14.993 -22.378 1.00 39.38 195 GLU A CA 1
ATOM 1579 C C . GLU A 1 195 ? 6.378 14.392 -22.241 1.00 39.38 195 GLU A C 1
ATOM 1581 O O . GLU A 1 195 ? 7.168 14.501 -23.178 1.00 39.38 195 GLU A O 1
ATOM 1586 N N . TYR A 1 196 ? 6.704 13.684 -21.153 1.00 39.12 196 TYR A N 1
ATOM 1587 C CA . TYR A 1 196 ? 8.100 13.283 -20.903 1.00 39.12 196 TYR A CA 1
ATOM 1588 C C . TYR A 1 196 ? 8.480 11.869 -21.379 1.00 39.12 196 TYR A C 1
ATOM 1590 O O . TYR A 1 196 ? 9.657 11.593 -21.606 1.00 39.12 196 TYR A O 1
ATOM 1598 N N . HIS A 1 197 ? 7.516 10.962 -21.581 1.00 43.56 197 HIS A N 1
ATOM 1599 C CA . HIS A 1 197 ? 7.823 9.523 -21.698 1.00 43.56 197 HIS A CA 1
ATOM 1600 C C . HIS A 1 197 ? 7.443 8.844 -23.024 1.00 43.56 197 HIS A C 1
ATOM 1602 O O . HIS A 1 197 ? 7.714 7.656 -23.211 1.00 43.56 197 HIS A O 1
ATOM 1608 N N . TYR A 1 198 ? 6.923 9.589 -24.003 1.00 40.97 198 TYR A N 1
ATOM 1609 C CA . TYR A 1 198 ? 6.486 9.019 -25.285 1.00 40.97 198 TYR A CA 1
ATOM 1610 C C . TYR A 1 198 ? 7.585 8.783 -26.332 1.00 40.97 198 TYR A C 1
ATOM 1612 O O . TYR A 1 198 ? 7.292 8.272 -27.412 1.00 40.97 198 TYR A O 1
ATOM 1620 N N . SER A 1 199 ? 8.854 9.095 -26.052 1.00 39.19 199 SER A N 1
ATOM 1621 C CA . SER A 1 199 ? 9.926 8.889 -27.041 1.00 39.19 199 SER A CA 1
ATOM 1622 C C . SER A 1 199 ? 10.441 7.444 -27.125 1.00 39.19 199 SER A C 1
ATOM 1624 O O . SER A 1 199 ? 11.106 7.107 -28.102 1.00 39.19 199 SER A O 1
ATOM 1626 N N . LYS A 1 200 ? 10.120 6.570 -26.152 1.00 38.06 200 LYS A N 1
ATOM 1627 C CA . LYS A 1 200 ? 10.542 5.150 -26.165 1.00 38.06 200 LYS A CA 1
ATOM 1628 C C . LYS A 1 200 ? 9.416 4.115 -26.144 1.00 38.06 200 LYS A C 1
ATOM 1630 O O . LYS A 1 200 ? 9.640 3.007 -26.620 1.00 38.06 200 LYS A O 1
ATOM 1635 N N . TRP A 1 201 ? 8.220 4.456 -25.668 1.00 42.44 201 TRP A N 1
ATOM 1636 C CA . TRP A 1 201 ? 7.083 3.534 -25.624 1.00 42.44 201 TRP A CA 1
ATOM 1637 C C . TRP A 1 201 ? 5.909 4.158 -26.378 1.00 42.44 201 TRP A C 1
ATOM 1639 O O . TRP A 1 201 ? 5.365 5.180 -25.973 1.00 42.44 201 TRP A O 1
ATOM 1649 N N . ASN A 1 202 ? 5.576 3.579 -27.534 1.00 40.78 202 ASN A N 1
ATOM 1650 C CA . ASN A 1 202 ? 4.470 4.015 -28.388 1.00 40.78 202 ASN A CA 1
ATOM 1651 C C . ASN A 1 202 ? 3.157 4.138 -27.590 1.00 40.78 202 ASN A C 1
ATOM 1653 O O . ASN A 1 202 ? 2.969 3.417 -26.617 1.00 40.78 202 ASN A O 1
ATOM 1657 N N . LYS A 1 203 ? 2.235 4.986 -28.074 1.00 50.84 203 LYS A N 1
ATOM 1658 C CA . LYS A 1 203 ? 0.838 5.255 -27.637 1.00 50.84 203 LYS A CA 1
ATOM 1659 C C . LYS A 1 203 ? -0.093 4.021 -27.490 1.00 50.84 203 LYS A C 1
ATOM 1661 O O . LYS A 1 203 ? -1.253 4.069 -27.886 1.00 50.84 203 LYS A O 1
ATOM 1666 N N . ARG A 1 204 ? 0.415 2.871 -27.048 1.00 60.50 204 ARG A N 1
ATOM 1667 C CA . ARG A 1 204 ? -0.201 1.539 -27.121 1.00 60.50 204 ARG A CA 1
ATOM 1668 C C . ARG A 1 204 ? 0.221 0.655 -25.934 1.00 60.50 204 ARG A C 1
ATOM 1670 O O . ARG A 1 204 ? 0.649 -0.473 -26.146 1.00 60.50 204 ARG A O 1
ATOM 1677 N N . SER A 1 205 ? 0.142 1.151 -24.702 1.00 68.19 205 SER A N 1
ATOM 1678 C CA . SER A 1 205 ? 0.275 0.318 -23.496 1.00 68.19 205 SER A CA 1
ATOM 1679 C C . SER A 1 205 ? -1.077 0.132 -22.802 1.00 68.19 205 SER A C 1
ATOM 1681 O O . SER A 1 205 ? -2.001 0.929 -22.981 1.00 68.19 205 SER A O 1
ATOM 1683 N N . ILE A 1 206 ? -1.216 -0.939 -22.017 1.00 74.75 206 ILE A N 1
ATOM 1684 C CA . ILE A 1 206 ? -2.411 -1.168 -21.196 1.00 74.75 206 ILE A CA 1
ATOM 1685 C C . ILE A 1 206 ? -2.279 -0.416 -19.867 1.00 74.75 206 ILE A C 1
ATOM 1687 O O . ILE A 1 206 ? -1.480 -0.785 -19.000 1.00 74.75 206 ILE A O 1
ATOM 1691 N N . GLY A 1 207 ? -3.095 0.632 -19.715 1.00 75.81 207 GLY A N 1
ATOM 1692 C CA . GLY A 1 207 ? -3.180 1.477 -18.517 1.00 75.81 207 GLY A CA 1
ATOM 1693 C C . GLY A 1 207 ? -4.318 1.126 -17.552 1.00 75.81 207 GLY A C 1
ATOM 1694 O O . GLY A 1 207 ? -4.485 1.804 -16.543 1.00 75.81 207 GLY A O 1
ATOM 1695 N N . TYR A 1 208 ? -5.118 0.090 -17.830 1.00 84.38 208 TYR A N 1
ATOM 1696 C CA . TYR A 1 208 ? -6.159 -0.341 -16.893 1.00 84.38 208 TYR A CA 1
ATOM 1697 C C . TYR A 1 208 ? -5.553 -0.865 -15.592 1.00 84.38 208 TYR A C 1
ATOM 1699 O O . TYR A 1 208 ? -4.554 -1.594 -15.620 1.00 84.38 208 TYR A O 1
ATOM 1707 N N . ARG A 1 209 ? -6.189 -0.540 -14.465 1.00 87.75 209 ARG A N 1
ATOM 1708 C CA . ARG A 1 209 ? -5.831 -1.030 -13.138 1.00 87.75 209 ARG A CA 1
ATOM 1709 C C . ARG A 1 209 ? -7.070 -1.512 -12.389 1.00 87.75 209 ARG A C 1
ATOM 1711 O O . ARG A 1 209 ? -7.989 -0.720 -12.181 1.00 87.75 209 ARG A O 1
ATOM 1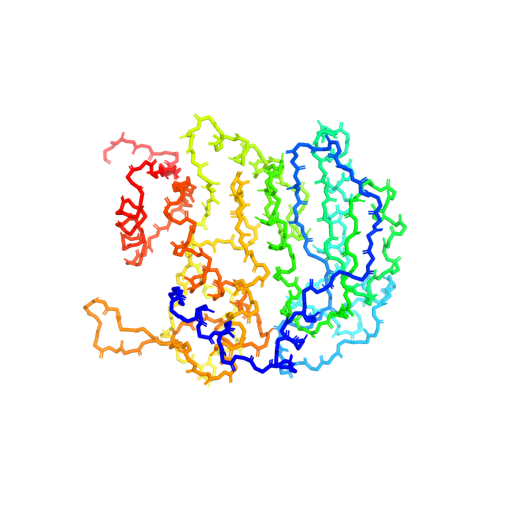718 N N . PRO A 1 210 ? -7.088 -2.777 -11.930 1.00 89.69 210 PRO A N 1
ATOM 1719 C CA . PRO A 1 210 ? -8.203 -3.309 -11.154 1.00 89.69 210 PRO A CA 1
ATOM 1720 C C . PRO A 1 210 ? -8.246 -2.735 -9.734 1.00 89.69 210 PRO A C 1
ATOM 1722 O O . PRO A 1 210 ? -9.282 -2.816 -9.078 1.00 89.69 210 PRO A O 1
ATOM 1725 N N . ILE A 1 211 ? -7.126 -2.200 -9.238 1.00 91.31 211 ILE A N 1
ATOM 1726 C CA . ILE A 1 211 ? -6.970 -1.673 -7.883 1.00 91.31 211 ILE A CA 1
ATOM 1727 C C . ILE A 1 211 ? -6.157 -0.383 -7.964 1.00 91.31 211 ILE A C 1
ATOM 1729 O O . ILE A 1 211 ? -5.032 -0.386 -8.459 1.00 91.31 211 ILE A O 1
ATOM 1733 N N . MET A 1 212 ? -6.712 0.705 -7.443 1.00 89.62 212 MET A N 1
ATOM 1734 C CA . MET A 1 212 ? -5.983 1.926 -7.127 1.00 89.62 212 MET A CA 1
ATOM 1735 C C . MET A 1 212 ? -5.209 1.731 -5.828 1.00 89.62 212 MET A C 1
ATOM 1737 O O . MET A 1 212 ? -5.789 1.692 -4.748 1.00 89.62 212 MET A O 1
ATOM 1741 N N . MET A 1 213 ? -3.885 1.607 -5.921 1.00 87.88 213 MET A N 1
ATOM 1742 C CA . MET A 1 213 ? -3.051 1.211 -4.779 1.00 87.88 213 MET A CA 1
ATOM 1743 C C . MET A 1 213 ? -2.981 2.230 -3.646 1.00 87.88 213 MET A C 1
ATOM 1745 O O . MET A 1 213 ? -2.535 1.890 -2.549 1.00 87.88 213 MET A O 1
ATOM 1749 N N . CYS A 1 214 ? -3.428 3.458 -3.890 1.00 88.19 214 CYS A N 1
ATOM 1750 C CA . CYS A 1 214 ? -3.587 4.487 -2.873 1.00 88.19 214 CYS A CA 1
ATOM 1751 C C . CYS A 1 214 ? -4.969 4.488 -2.199 1.00 88.19 214 CYS A C 1
ATOM 1753 O O . CYS A 1 214 ? -5.214 5.357 -1.364 1.00 88.19 214 CYS A O 1
ATOM 1755 N N . GLN A 1 215 ? -5.876 3.585 -2.602 1.00 90.56 215 GLN A N 1
ATOM 1756 C CA . GLN A 1 215 ? -7.284 3.508 -2.196 1.00 90.56 215 GLN A CA 1
ATOM 1757 C C . GLN A 1 215 ? -7.787 2.061 -2.218 1.00 90.56 215 GLN A C 1
ATOM 1759 O O . GLN A 1 215 ? -8.401 1.603 -3.187 1.00 90.56 215 GLN A O 1
ATOM 1764 N N . MET A 1 216 ? -7.551 1.341 -1.127 1.00 95.00 216 MET A N 1
ATOM 1765 C CA . MET A 1 216 ? -8.143 0.022 -0.914 1.00 95.00 216 MET A CA 1
ATOM 1766 C C . MET A 1 216 ? -8.320 -0.251 0.574 1.00 95.00 216 MET A C 1
ATOM 1768 O O . MET A 1 216 ? -7.688 0.392 1.415 1.00 95.00 216 MET A O 1
ATOM 1772 N N . GLY A 1 217 ? -9.125 -1.252 0.901 1.00 96.69 217 GLY A N 1
ATOM 1773 C CA . GLY A 1 217 ? -9.221 -1.734 2.268 1.00 96.69 217 GLY A CA 1
ATOM 1774 C C . GLY A 1 217 ? -9.479 -3.222 2.341 1.00 96.69 217 GLY A C 1
ATOM 1775 O O . GLY A 1 217 ? -9.959 -3.836 1.388 1.00 96.69 217 GLY A O 1
ATOM 1776 N N . SER A 1 218 ? -9.118 -3.783 3.485 1.00 96.94 218 SER A N 1
ATOM 1777 C CA . SER A 1 218 ? -9.140 -5.208 3.757 1.00 96.94 218 SER A CA 1
ATOM 1778 C C . SER A 1 218 ? -9.680 -5.486 5.155 1.00 96.94 218 SER A C 1
ATOM 1780 O O . SER A 1 218 ? -9.373 -4.781 6.119 1.00 96.94 218 SER A O 1
ATOM 1782 N N . ARG A 1 219 ? -10.467 -6.555 5.248 1.00 95.75 219 ARG A N 1
ATOM 1783 C CA . ARG A 1 219 ? -10.874 -7.211 6.494 1.00 95.75 219 ARG A CA 1
ATOM 1784 C C . ARG A 1 219 ? -10.136 -8.536 6.712 1.00 95.75 219 ARG A C 1
ATOM 1786 O O . ARG A 1 219 ? -10.133 -9.042 7.830 1.00 95.75 219 ARG A O 1
ATOM 1793 N N . VAL A 1 220 ? -9.573 -9.127 5.657 1.00 95.31 220 VAL A N 1
ATOM 1794 C CA . VAL A 1 220 ? -8.959 -10.459 5.713 1.00 95.31 220 VAL A CA 1
ATOM 1795 C C . VAL A 1 220 ? -7.464 -10.385 5.407 1.00 95.31 220 VAL A C 1
ATOM 1797 O O . VAL A 1 220 ? -7.060 -9.678 4.479 1.00 95.31 220 VAL A O 1
ATOM 1800 N N . PRO A 1 221 ? -6.622 -11.117 6.151 1.00 96.31 221 PRO A N 1
ATOM 1801 C CA . PRO A 1 221 ? -5.186 -11.037 5.963 1.00 96.31 221 PRO A CA 1
ATOM 1802 C C . PRO A 1 221 ? -4.771 -11.564 4.587 1.00 96.31 221 PRO A C 1
ATOM 1804 O O . PRO A 1 221 ? -5.316 -12.539 4.063 1.00 96.31 221 PRO A O 1
ATOM 1807 N N . ILE A 1 222 ? -3.752 -10.932 4.019 1.00 95.00 222 ILE A N 1
ATOM 1808 C CA . ILE A 1 222 ? -3.069 -11.328 2.792 1.00 95.00 222 ILE A CA 1
ATOM 1809 C C . ILE A 1 222 ? -1.589 -11.456 3.141 1.00 95.00 222 ILE A C 1
ATOM 1811 O O . ILE A 1 222 ? -1.067 -10.534 3.760 1.00 95.00 222 ILE A O 1
ATOM 1815 N N . PRO A 1 223 ? -0.878 -12.518 2.711 1.00 95.00 223 PRO A N 1
ATOM 1816 C CA . PRO A 1 223 ? 0.565 -12.664 2.928 1.00 95.00 223 PRO A CA 1
ATOM 1817 C C . PRO A 1 223 ? 1.367 -11.700 2.031 1.00 95.00 223 PRO A C 1
ATOM 1819 O O . PRO A 1 223 ? 2.095 -12.121 1.127 1.00 95.00 223 PRO A O 1
ATOM 1822 N N . ALA A 1 224 ? 1.161 -10.396 2.216 1.00 96.00 224 ALA A N 1
ATOM 1823 C CA . ALA A 1 224 ? 1.610 -9.348 1.318 1.00 96.00 224 ALA A CA 1
ATOM 1824 C C . ALA A 1 224 ? 3.129 -9.325 1.183 1.00 96.00 224 ALA A C 1
ATOM 1826 O O . ALA A 1 224 ? 3.613 -9.246 0.057 1.00 96.00 224 ALA A O 1
ATOM 1827 N N . GLN A 1 225 ? 3.883 -9.469 2.276 1.00 96.81 225 GLN A N 1
ATOM 1828 C CA . GLN A 1 225 ? 5.342 -9.449 2.228 1.00 96.81 225 GLN A CA 1
ATOM 1829 C C . GLN A 1 225 ? 5.868 -10.540 1.291 1.00 96.81 225 GLN A C 1
ATOM 1831 O O . GLN A 1 225 ? 6.569 -10.248 0.323 1.00 96.81 225 GLN A O 1
ATOM 1836 N N . ARG A 1 226 ? 5.441 -11.789 1.506 1.00 95.50 226 ARG A N 1
ATOM 1837 C CA . ARG A 1 226 ? 5.860 -12.929 0.673 1.00 95.50 226 ARG A CA 1
ATOM 1838 C C . ARG A 1 226 ? 5.439 -12.777 -0.786 1.00 95.50 226 ARG A C 1
ATOM 1840 O O . ARG A 1 226 ? 6.174 -13.182 -1.683 1.00 95.50 226 ARG A O 1
ATOM 1847 N N . LEU A 1 227 ? 4.257 -12.213 -1.044 1.00 96.81 227 LEU A N 1
ATOM 1848 C CA . LEU A 1 227 ? 3.804 -11.948 -2.411 1.00 96.81 227 LEU A CA 1
ATOM 1849 C C . LEU A 1 227 ? 4.675 -10.894 -3.096 1.00 96.81 227 LEU A C 1
ATOM 1851 O O . LEU A 1 227 ? 4.993 -11.047 -4.274 1.00 96.81 227 LEU A O 1
ATOM 1855 N N . MET A 1 228 ? 5.056 -9.834 -2.381 1.00 97.56 228 MET A N 1
ATOM 1856 C CA . MET A 1 228 ? 5.918 -8.783 -2.915 1.00 97.56 228 MET A CA 1
ATOM 1857 C C . MET A 1 228 ? 7.329 -9.314 -3.190 1.00 97.56 228 MET A C 1
ATOM 1859 O O . MET A 1 228 ? 7.851 -9.098 -4.283 1.00 97.56 228 MET A O 1
ATOM 1863 N N . GLU A 1 229 ? 7.903 -10.080 -2.258 1.00 97.62 229 GLU A N 1
ATOM 1864 C CA . GLU A 1 229 ? 9.192 -10.767 -2.420 1.00 97.62 229 GLU A CA 1
ATOM 1865 C C . GLU A 1 229 ? 9.203 -11.666 -3.668 1.00 97.62 229 GLU A C 1
ATOM 1867 O O . GLU A 1 229 ? 10.073 -11.529 -4.534 1.00 97.62 229 GLU A O 1
ATOM 1872 N N . ALA A 1 230 ? 8.197 -12.537 -3.810 1.00 97.38 230 ALA A N 1
ATOM 1873 C CA . ALA A 1 230 ? 8.075 -13.432 -4.958 1.00 97.38 230 ALA A CA 1
ATOM 1874 C C . ALA A 1 230 ? 7.875 -12.668 -6.278 1.00 97.38 230 ALA A C 1
ATOM 1876 O O . ALA A 1 230 ? 8.434 -13.055 -7.307 1.00 97.38 230 ALA A O 1
ATOM 1877 N N . CYS A 1 231 ? 7.100 -11.579 -6.268 1.00 97.12 231 CYS A N 1
ATOM 1878 C CA . CYS A 1 231 ? 6.850 -10.756 -7.450 1.00 97.12 231 CYS A CA 1
ATOM 1879 C C . CYS A 1 231 ? 8.131 -10.077 -7.952 1.00 97.12 231 CYS A C 1
ATOM 1881 O O . CYS A 1 231 ? 8.430 -10.133 -9.150 1.00 97.12 231 CYS A O 1
ATOM 1883 N N . ILE A 1 232 ? 8.914 -9.486 -7.043 1.00 96.88 232 ILE A N 1
ATOM 1884 C CA . ILE A 1 232 ? 10.187 -8.839 -7.384 1.00 96.88 232 ILE A CA 1
ATOM 1885 C C . ILE A 1 232 ? 11.172 -9.877 -7.916 1.00 96.88 232 ILE A C 1
ATOM 1887 O O . ILE A 1 232 ? 11.759 -9.668 -8.977 1.00 96.88 232 ILE A O 1
ATOM 1891 N N . TRP A 1 233 ? 11.311 -11.020 -7.240 1.00 97.81 233 TRP A N 1
ATOM 1892 C CA . TRP A 1 233 ? 12.212 -12.087 -7.677 1.00 97.81 233 TRP A CA 1
ATOM 1893 C C . TRP A 1 233 ? 11.859 -12.606 -9.076 1.00 97.81 233 TRP A C 1
ATOM 1895 O O . TRP A 1 233 ? 12.726 -12.679 -9.949 1.00 97.81 233 TRP A O 1
ATOM 1905 N N . ASN A 1 234 ? 10.575 -12.887 -9.331 1.00 97.12 234 ASN A N 1
ATOM 1906 C CA . ASN A 1 234 ? 10.114 -13.343 -10.645 1.00 97.12 234 ASN A CA 1
ATOM 1907 C C . ASN A 1 234 ? 10.284 -12.262 -11.723 1.00 97.12 234 ASN A C 1
ATOM 1909 O O . ASN A 1 234 ? 10.610 -12.583 -12.864 1.00 97.12 234 ASN A O 1
ATOM 1913 N N . THR A 1 235 ? 10.124 -10.983 -11.374 1.00 95.50 235 THR A N 1
ATOM 1914 C CA . THR A 1 235 ? 10.402 -9.867 -12.294 1.00 95.50 235 THR A CA 1
ATOM 1915 C C . THR A 1 235 ? 11.883 -9.810 -12.653 1.00 95.50 235 THR A C 1
ATOM 1917 O O . THR A 1 235 ? 12.218 -9.767 -13.833 1.00 95.50 235 THR A O 1
ATOM 1920 N N . LYS A 1 236 ? 12.781 -9.865 -11.658 1.00 94.88 236 LYS A N 1
ATOM 1921 C CA . LYS A 1 236 ? 14.237 -9.822 -11.876 1.00 94.88 236 LYS A CA 1
ATOM 1922 C C . LYS A 1 236 ? 14.738 -10.986 -12.739 1.00 94.88 236 LYS A C 1
ATOM 1924 O O . LYS A 1 236 ? 15.720 -10.823 -13.455 1.00 94.88 236 LYS A O 1
ATOM 1929 N N . ARG A 1 237 ? 14.060 -12.139 -12.698 1.00 94.88 237 ARG A N 1
ATOM 1930 C CA . ARG A 1 237 ? 14.361 -13.311 -13.538 1.00 94.88 237 ARG A CA 1
ATOM 1931 C C . ARG A 1 237 ? 13.678 -13.319 -14.908 1.00 94.88 237 ARG A C 1
ATOM 1933 O O . ARG A 1 237 ? 13.968 -14.203 -15.705 1.00 94.88 237 ARG A O 1
ATOM 1940 N N . GLY A 1 238 ? 12.799 -12.359 -15.199 1.00 93.44 238 GLY A N 1
ATOM 1941 C CA . GLY A 1 238 ? 12.041 -12.333 -16.453 1.00 93.44 238 GLY A CA 1
ATOM 1942 C C . GLY A 1 238 ? 10.950 -13.407 -16.542 1.00 93.44 238 GLY A C 1
ATOM 1943 O O . GLY A 1 238 ? 10.500 -13.727 -17.637 1.00 93.44 238 GLY A O 1
ATOM 1944 N N . ASN A 1 239 ? 10.513 -13.960 -15.406 1.00 94.06 239 ASN A N 1
ATOM 1945 C CA . ASN A 1 239 ? 9.466 -14.986 -15.356 1.00 94.06 239 ASN A CA 1
ATOM 1946 C C . ASN A 1 239 ? 8.058 -14.397 -15.542 1.00 94.06 239 ASN A C 1
ATOM 1948 O O . ASN A 1 239 ? 7.127 -15.115 -15.902 1.00 94.06 239 ASN A O 1
ATOM 1952 N N . LEU A 1 240 ? 7.876 -13.100 -15.265 1.00 92.06 240 LEU A N 1
ATOM 1953 C CA . LEU A 1 240 ? 6.605 -12.414 -15.484 1.00 92.06 240 LEU A CA 1
ATOM 1954 C C . LEU A 1 240 ? 6.562 -11.834 -16.896 1.00 92.06 240 LEU A C 1
ATOM 1956 O O . LEU A 1 240 ? 7.404 -11.011 -17.240 1.00 92.06 240 LEU A O 1
ATOM 1960 N N . ASN A 1 241 ? 5.551 -12.217 -17.678 1.00 89.38 241 ASN A N 1
ATOM 1961 C CA . ASN A 1 241 ? 5.311 -11.634 -18.994 1.00 89.38 241 ASN A CA 1
ATOM 1962 C C . ASN A 1 241 ? 4.768 -10.197 -18.841 1.00 89.38 241 ASN A C 1
ATOM 1964 O O . ASN A 1 241 ? 3.659 -10.041 -18.321 1.00 89.38 241 ASN A O 1
ATOM 1968 N N . PRO A 1 242 ? 5.503 -9.156 -19.275 1.00 88.12 242 PRO A N 1
ATOM 1969 C CA . PRO A 1 242 ? 5.055 -7.771 -19.174 1.00 88.12 242 PRO A CA 1
ATOM 1970 C C . PRO A 1 242 ? 4.143 -7.357 -20.336 1.00 88.12 242 PRO A C 1
ATOM 1972 O O . PRO A 1 242 ? 3.783 -6.186 -20.445 1.00 88.12 242 PRO A O 1
ATOM 1975 N N . GLU A 1 243 ? 3.782 -8.284 -21.222 1.00 88.31 243 GLU A N 1
ATOM 1976 C CA . GLU A 1 243 ? 2.979 -8.016 -22.405 1.00 88.31 243 GLU A CA 1
ATOM 1977 C C . GLU A 1 243 ? 1.705 -8.869 -22.426 1.00 88.31 243 GLU A C 1
ATOM 1979 O O . GLU A 1 243 ? 1.662 -9.995 -21.928 1.00 88.31 243 GLU A O 1
ATOM 1984 N N . VAL A 1 244 ? 0.641 -8.332 -23.022 1.00 83.00 244 VAL A N 1
ATOM 1985 C CA . VAL A 1 244 ? -0.664 -8.990 -23.105 1.00 83.00 244 VAL A CA 1
ATOM 1986 C C . VAL A 1 244 ? -1.241 -8.899 -24.513 1.00 83.00 244 VAL A C 1
ATOM 1988 O O . VAL A 1 244 ? -1.164 -7.864 -25.176 1.00 83.00 244 VAL A O 1
ATOM 1991 N N . LEU A 1 245 ? -1.855 -9.991 -24.964 1.00 83.50 245 LEU A N 1
ATOM 1992 C CA . LEU A 1 245 ? -2.694 -10.021 -26.157 1.00 83.50 245 LEU A CA 1
ATOM 1993 C C . LEU A 1 245 ? -4.157 -9.905 -25.722 1.00 83.50 245 LEU A C 1
ATOM 1995 O O . LEU A 1 245 ? -4.699 -10.829 -25.118 1.00 83.50 245 LEU A O 1
ATOM 1999 N N . LEU A 1 246 ? -4.794 -8.768 -26.005 1.00 76.75 246 LEU A N 1
ATOM 2000 C CA . LEU A 1 246 ? -6.206 -8.585 -25.671 1.00 76.75 246 LEU A CA 1
ATOM 2001 C C . LEU A 1 246 ? -7.118 -9.344 -26.649 1.00 76.75 246 LEU A C 1
ATOM 2003 O O . LEU A 1 246 ? -6.826 -9.373 -27.848 1.00 76.75 246 LEU A O 1
ATOM 2007 N N . PRO A 1 247 ? -8.256 -9.895 -26.185 1.00 72.00 247 PRO A N 1
ATOM 2008 C CA . PRO A 1 247 ? -9.263 -10.461 -27.075 1.00 72.00 247 PRO A CA 1
ATOM 2009 C C . PRO A 1 247 ? -9.676 -9.456 -28.161 1.00 72.00 247 PRO A C 1
ATOM 2011 O O . PRO A 1 247 ? -9.993 -8.303 -27.872 1.00 72.00 247 PRO A O 1
ATOM 2014 N N . GLY A 1 248 ? -9.641 -9.882 -29.425 1.00 74.75 248 GLY A N 1
ATOM 2015 C CA . GLY A 1 248 ? -9.963 -9.023 -30.572 1.00 74.75 248 GLY A CA 1
ATOM 2016 C C . GLY A 1 248 ? -8.863 -8.032 -30.979 1.00 74.75 248 GLY A C 1
ATOM 2017 O O . GLY A 1 248 ? -9.066 -7.257 -31.911 1.00 74.75 248 GLY A O 1
ATOM 2018 N N . CYS A 1 249 ? -7.694 -8.056 -30.332 1.00 71.88 249 CYS A N 1
ATOM 2019 C CA . CYS A 1 249 ? -6.515 -7.300 -30.746 1.00 71.88 249 CYS A CA 1
ATOM 2020 C C . CYS A 1 249 ? -5.514 -8.210 -31.469 1.00 71.88 249 CYS A C 1
ATOM 2022 O O . CYS A 1 249 ? -5.222 -9.308 -31.015 1.00 71.88 249 CYS A O 1
ATOM 2024 N N . ASN A 1 250 ? -4.939 -7.723 -32.573 1.00 77.94 250 ASN A N 1
ATOM 2025 C CA . ASN A 1 250 ? -3.905 -8.441 -33.338 1.00 77.94 250 ASN A CA 1
ATOM 2026 C C . ASN A 1 250 ? -2.473 -8.092 -32.898 1.00 77.94 250 ASN A C 1
ATOM 2028 O O . ASN A 1 250 ? -1.514 -8.567 -33.497 1.00 77.94 250 ASN A O 1
ATOM 2032 N N . ASN A 1 251 ? -2.321 -7.227 -31.893 1.00 78.81 251 ASN A N 1
ATOM 2033 C CA . ASN A 1 251 ? -1.027 -6.777 -31.393 1.00 78.81 251 ASN A CA 1
ATOM 2034 C C . ASN A 1 251 ? -0.876 -7.182 -29.931 1.00 78.81 251 ASN A C 1
ATOM 2036 O O . ASN A 1 251 ? -1.801 -6.987 -29.140 1.00 78.81 251 ASN A O 1
ATOM 2040 N N . VAL A 1 252 ? 0.310 -7.674 -29.584 1.00 82.81 252 VAL A N 1
ATOM 2041 C CA . VAL A 1 252 ? 0.745 -7.789 -28.194 1.00 82.81 252 VAL A CA 1
ATOM 2042 C C . VAL A 1 252 ? 1.083 -6.382 -27.695 1.00 82.81 252 VAL A C 1
ATOM 2044 O O . VAL A 1 252 ? 1.734 -5.610 -28.404 1.00 82.81 252 VAL A O 1
ATOM 2047 N N . LEU A 1 253 ? 0.579 -6.022 -26.517 1.00 82.06 253 LEU A N 1
ATOM 2048 C CA . LEU A 1 253 ? 0.724 -4.693 -25.934 1.00 82.06 253 LEU A CA 1
ATOM 2049 C C . LEU A 1 253 ? 1.470 -4.781 -24.599 1.00 82.06 253 LEU A C 1
ATOM 2051 O O . LEU A 1 253 ? 1.121 -5.633 -23.780 1.00 82.06 253 LEU A O 1
ATOM 2055 N N . PRO A 1 254 ? 2.447 -3.898 -24.331 1.00 84.12 254 PRO A N 1
ATOM 2056 C CA . PRO A 1 254 ? 3.090 -3.838 -23.028 1.00 84.12 254 PRO A CA 1
ATOM 2057 C C . PRO A 1 254 ? 2.111 -3.334 -21.962 1.00 84.12 254 PRO A C 1
ATOM 2059 O O . PRO A 1 254 ? 1.285 -2.445 -22.205 1.00 84.12 254 PRO A O 1
ATOM 2062 N N . VAL A 1 255 ? 2.227 -3.868 -20.753 1.00 83.06 255 VAL A N 1
ATOM 2063 C CA . VAL A 1 255 ? 1.524 -3.368 -19.572 1.00 83.06 255 VAL A CA 1
ATOM 2064 C C . VAL A 1 255 ? 2.374 -2.280 -18.922 1.00 83.06 255 VAL A C 1
ATOM 2066 O O . VAL A 1 255 ? 3.578 -2.435 -18.754 1.00 83.06 255 VAL A O 1
ATOM 2069 N N . TYR A 1 256 ? 1.767 -1.150 -18.562 1.00 82.56 256 TYR A N 1
ATOM 2070 C CA . TYR A 1 256 ? 2.481 -0.067 -17.876 1.00 82.56 256 TYR A CA 1
ATOM 2071 C C . TYR A 1 256 ? 3.011 -0.515 -16.494 1.00 82.56 256 TYR A C 1
ATOM 2073 O O . TYR A 1 256 ? 2.397 -1.370 -15.856 1.00 82.56 256 TYR A O 1
ATOM 2081 N N . GLY A 1 257 ? 4.108 0.079 -16.011 1.00 85.75 257 GLY A N 1
ATOM 2082 C CA . GLY A 1 257 ? 4.581 -0.072 -14.625 1.00 85.75 257 GLY A CA 1
ATOM 2083 C C . GLY A 1 257 ? 5.350 -1.357 -14.289 1.00 85.75 257 GLY A C 1
ATOM 2084 O O . GLY A 1 257 ? 5.663 -1.575 -13.133 1.00 85.75 257 GLY A O 1
ATOM 2085 N N . PHE A 1 258 ? 5.696 -2.223 -15.245 1.00 88.81 258 PHE A N 1
ATOM 2086 C CA . PHE A 1 258 ? 6.340 -3.516 -14.935 1.00 88.81 258 PHE A CA 1
ATOM 2087 C C . PHE A 1 258 ? 7.830 -3.440 -14.532 1.00 88.81 258 PHE A C 1
ATOM 2089 O O . PHE A 1 258 ? 8.418 -4.453 -14.149 1.00 88.81 258 PHE A O 1
ATOM 2096 N N . VAL A 1 259 ? 8.466 -2.268 -14.635 1.00 89.06 259 VAL A N 1
ATOM 2097 C CA . VAL A 1 259 ? 9.907 -2.091 -14.391 1.00 89.06 259 VAL A CA 1
ATOM 2098 C C . VAL A 1 259 ? 10.174 -1.897 -12.900 1.00 89.06 259 VAL A C 1
ATOM 2100 O O . VAL A 1 259 ? 9.707 -0.941 -12.292 1.00 89.06 259 VAL A O 1
ATOM 2103 N N . TRP A 1 260 ? 10.963 -2.786 -12.301 1.00 91.81 260 TRP A N 1
ATOM 2104 C CA . TRP A 1 260 ? 11.414 -2.642 -10.916 1.00 91.81 260 TRP A CA 1
ATOM 2105 C C . TRP A 1 260 ? 12.686 -1.779 -10.818 1.00 91.81 260 TRP A C 1
ATOM 2107 O O . TRP A 1 260 ? 13.612 -2.034 -11.593 1.00 91.81 260 TRP A O 1
ATOM 2117 N N . PRO A 1 261 ? 12.834 -0.883 -9.817 1.00 92.44 261 PRO A N 1
ATOM 2118 C CA . PRO A 1 261 ? 11.844 -0.381 -8.843 1.00 92.44 261 PRO A CA 1
ATOM 2119 C C . PRO A 1 261 ? 11.142 0.942 -9.246 1.00 92.44 261 PRO A C 1
ATOM 2121 O O . PRO A 1 261 ? 10.882 1.796 -8.389 1.00 92.44 261 PRO A O 1
ATOM 2124 N N . ASP A 1 262 ? 10.846 1.137 -10.531 1.00 89.06 262 ASP A N 1
ATOM 2125 C CA . ASP A 1 262 ? 10.273 2.385 -11.055 1.00 89.06 262 ASP A CA 1
ATOM 2126 C C . ASP A 1 262 ? 8.822 2.627 -10.594 1.00 89.06 262 ASP A C 1
ATOM 2128 O O . ASP A 1 262 ? 8.148 1.764 -10.017 1.00 89.06 262 ASP A O 1
ATOM 2132 N N . TYR A 1 263 ? 8.336 3.846 -10.834 1.00 87.19 263 TYR A N 1
ATOM 2133 C CA . TYR A 1 263 ? 6.949 4.233 -10.598 1.00 87.19 263 TYR A CA 1
ATOM 2134 C C . TYR A 1 263 ? 5.955 3.369 -11.389 1.00 87.19 263 TYR A C 1
ATOM 2136 O O . TYR A 1 263 ? 6.185 2.997 -12.541 1.00 87.19 263 TYR A O 1
ATOM 2144 N N . GLY A 1 264 ? 4.835 3.040 -10.740 1.00 88.38 264 GLY A N 1
ATOM 2145 C CA . GLY A 1 264 ? 3.804 2.145 -11.267 1.00 88.38 264 GLY A CA 1
ATOM 2146 C C . GLY A 1 264 ? 4.057 0.658 -10.997 1.00 88.38 264 GLY A C 1
ATOM 2147 O O . GLY A 1 264 ? 3.184 -0.158 -11.296 1.00 88.38 264 GLY A O 1
ATOM 2148 N N . TYR A 1 265 ? 5.203 0.277 -10.416 1.00 92.88 265 TYR A N 1
ATOM 2149 C CA . TYR A 1 265 ? 5.471 -1.130 -10.095 1.00 92.88 265 TYR A CA 1
ATOM 2150 C C . TYR A 1 265 ? 4.625 -1.683 -8.944 1.00 92.88 265 TYR A C 1
ATOM 2152 O O . TYR A 1 265 ? 4.276 -2.861 -8.948 1.00 92.88 265 TYR A O 1
ATOM 2160 N N . ASP A 1 266 ? 4.217 -0.851 -7.993 1.00 94.19 266 ASP A N 1
ATOM 2161 C CA . ASP A 1 266 ? 3.243 -1.217 -6.962 1.00 94.19 266 ASP A CA 1
ATOM 2162 C C . ASP A 1 266 ? 1.875 -1.558 -7.578 1.00 94.19 266 ASP A C 1
ATOM 2164 O O . ASP A 1 266 ? 1.222 -2.516 -7.164 1.00 94.19 266 ASP A O 1
ATOM 2168 N N . GLU A 1 267 ? 1.469 -0.840 -8.625 1.00 91.81 267 GLU A N 1
ATOM 2169 C CA . GLU A 1 267 ? 0.264 -1.150 -9.396 1.00 91.81 267 GLU A CA 1
ATOM 2170 C C . GLU A 1 267 ? 0.430 -2.400 -10.273 1.00 91.81 267 GLU A C 1
ATOM 2172 O O . GLU A 1 267 ? -0.515 -3.176 -10.438 1.00 91.81 267 GLU A O 1
ATOM 2177 N N . TRP A 1 268 ? 1.626 -2.627 -10.828 1.00 92.12 268 TRP A N 1
ATOM 2178 C CA . TRP A 1 268 ? 1.952 -3.882 -11.507 1.00 92.12 268 TRP A CA 1
ATOM 2179 C C . TRP A 1 268 ? 1.840 -5.061 -10.539 1.00 92.12 268 TRP A C 1
ATOM 2181 O O . TRP A 1 268 ? 1.149 -6.032 -10.848 1.00 92.12 268 TRP A O 1
ATOM 2191 N N . PHE A 1 269 ? 2.428 -4.950 -9.343 1.00 95.38 269 PHE A N 1
ATOM 2192 C CA . PHE A 1 269 ? 2.271 -5.912 -8.252 1.00 95.38 269 PHE A CA 1
ATOM 2193 C C . PHE A 1 269 ? 0.791 -6.139 -7.917 1.00 95.38 269 PHE A C 1
ATOM 2195 O O . PHE A 1 269 ? 0.349 -7.286 -7.795 1.00 95.38 269 PHE A O 1
ATOM 2202 N N . ALA A 1 270 ? 0.009 -5.062 -7.820 1.00 94.38 270 ALA A N 1
ATOM 2203 C CA . ALA A 1 270 ? -1.420 -5.139 -7.558 1.00 94.38 270 ALA A CA 1
ATOM 2204 C C . ALA A 1 270 ? -2.146 -5.990 -8.600 1.00 94.38 270 ALA A C 1
ATOM 2206 O O . ALA A 1 270 ? -2.905 -6.888 -8.252 1.00 94.38 270 ALA A O 1
ATOM 2207 N N . LEU A 1 271 ? -1.876 -5.734 -9.880 1.00 92.12 271 LEU A N 1
ATOM 2208 C CA . LEU A 1 271 ? -2.486 -6.429 -11.005 1.00 92.12 271 LEU A CA 1
ATOM 2209 C C . LEU A 1 271 ? -2.062 -7.903 -11.076 1.00 92.12 271 LEU A C 1
ATOM 2211 O O . LEU A 1 271 ? -2.906 -8.782 -11.232 1.00 92.12 271 LEU A O 1
ATOM 2215 N N . THR A 1 272 ? -0.760 -8.179 -10.983 1.00 91.38 272 THR A N 1
ATOM 2216 C CA . THR A 1 272 ? -0.198 -9.512 -11.256 1.00 91.38 272 THR A CA 1
ATOM 2217 C C . THR A 1 272 ? -0.252 -10.450 -10.053 1.00 91.38 272 THR A C 1
ATOM 2219 O O . THR A 1 272 ? -0.391 -11.661 -10.233 1.00 91.38 272 THR A O 1
ATOM 2222 N N . SER A 1 273 ? -0.160 -9.916 -8.836 1.00 94.25 273 SER A N 1
ATOM 2223 C CA . SER A 1 273 ? 0.089 -10.705 -7.626 1.00 94.25 273 SER A CA 1
ATOM 2224 C C . SER A 1 273 ? -1.021 -10.558 -6.592 1.00 94.25 273 SER A C 1
ATOM 2226 O O . SER A 1 273 ? -1.462 -11.562 -6.032 1.00 94.25 273 SER A O 1
ATOM 2228 N N . LEU A 1 274 ? -1.506 -9.342 -6.342 1.00 95.06 274 LEU A N 1
ATOM 2229 C CA . LEU A 1 274 ? -2.514 -9.097 -5.306 1.00 95.06 274 LEU A CA 1
ATOM 2230 C C . LEU A 1 274 ? -3.933 -9.437 -5.781 1.00 95.06 274 LEU A C 1
ATOM 2232 O O . LEU A 1 274 ? -4.650 -10.197 -5.132 1.00 95.06 274 LEU A O 1
ATOM 2236 N N . TYR A 1 275 ? -4.325 -8.889 -6.930 1.00 94.81 275 TYR A N 1
ATOM 2237 C CA . TYR A 1 275 ? -5.687 -8.916 -7.449 1.00 94.81 275 TYR A CA 1
ATOM 2238 C C . TYR A 1 275 ? -6.275 -10.329 -7.592 1.00 94.81 275 TYR A C 1
ATOM 2240 O O . TYR A 1 275 ? -7.378 -10.545 -7.078 1.00 94.81 275 TYR A O 1
ATOM 2248 N N . PRO A 1 276 ? -5.554 -11.327 -8.152 1.00 92.62 276 PRO A N 1
ATOM 2249 C CA . PRO A 1 276 ? -6.091 -12.682 -8.256 1.00 92.62 276 PRO A CA 1
ATOM 2250 C C . PRO A 1 276 ? -6.479 -13.305 -6.908 1.00 92.62 276 PRO A C 1
ATOM 2252 O O . PRO A 1 276 ? -7.406 -14.106 -6.840 1.00 92.62 276 PRO A O 1
ATOM 2255 N N . ARG A 1 277 ? -5.796 -12.906 -5.829 1.00 92.50 277 ARG A N 1
ATOM 2256 C CA . ARG A 1 277 ? -5.959 -13.458 -4.477 1.00 92.50 277 ARG A CA 1
ATOM 2257 C C . ARG A 1 277 ? -7.016 -12.724 -3.665 1.00 92.50 277 ARG A C 1
ATOM 2259 O O . ARG A 1 277 ? -7.661 -13.331 -2.818 1.00 92.50 277 ARG A O 1
ATOM 2266 N N . ILE A 1 278 ? -7.222 -11.432 -3.912 1.00 94.69 278 ILE A N 1
ATOM 2267 C CA . ILE A 1 278 ? -8.301 -10.699 -3.239 1.00 94.69 278 ILE A CA 1
ATOM 2268 C C . ILE A 1 278 ? -9.661 -10.938 -3.893 1.00 94.69 278 ILE A C 1
ATOM 2270 O O . ILE A 1 278 ? -10.665 -10.910 -3.191 1.00 94.69 278 ILE A O 1
ATOM 2274 N N . ALA A 1 279 ? -9.702 -11.233 -5.198 1.00 95.44 279 ALA A N 1
ATOM 2275 C CA . ALA A 1 279 ? -10.950 -11.484 -5.919 1.00 95.44 279 ALA A CA 1
ATOM 2276 C C . ALA A 1 279 ? -11.738 -12.673 -5.350 1.00 95.44 279 ALA A C 1
ATOM 2278 O O . ALA A 1 279 ? -12.946 -12.574 -5.153 1.00 95.44 279 ALA A O 1
ATOM 2279 N N . VAL A 1 280 ? -11.050 -13.760 -4.988 1.00 94.75 280 VAL A N 1
ATOM 2280 C CA . VAL A 1 280 ? -11.688 -14.954 -4.405 1.00 94.75 280 VAL A CA 1
ATOM 2281 C C . VAL A 1 280 ? -12.281 -14.711 -3.012 1.00 94.75 280 VAL A C 1
ATOM 2283 O O . VAL A 1 280 ? -13.174 -15.438 -2.587 1.00 94.75 280 VAL A O 1
ATOM 2286 N N . ASN A 1 281 ? -11.849 -13.659 -2.312 1.00 94.00 281 ASN A N 1
ATOM 2287 C CA . ASN A 1 281 ? -12.355 -13.296 -0.985 1.00 94.00 281 ASN A CA 1
ATOM 2288 C C . ASN A 1 281 ? -13.620 -12.420 -1.034 1.00 94.00 281 ASN A C 1
ATOM 2290 O O . ASN A 1 281 ? -14.108 -11.998 0.014 1.00 94.00 281 ASN A O 1
ATOM 2294 N N . GLY A 1 282 ? -14.138 -12.122 -2.229 1.00 94.94 282 GLY A N 1
ATOM 2295 C CA . GLY A 1 282 ? -15.254 -11.202 -2.412 1.00 94.94 282 GLY A CA 1
ATOM 2296 C C . GLY A 1 282 ? -14.785 -9.749 -2.383 1.00 94.94 282 GLY A C 1
ATOM 2297 O O . GLY A 1 282 ? -14.067 -9.319 -1.473 1.00 94.94 282 GLY A O 1
ATOM 2298 N N . LEU A 1 283 ? -15.191 -8.990 -3.401 1.00 96.00 283 LEU A N 1
ATOM 2299 C CA . LEU A 1 283 ? -14.792 -7.596 -3.582 1.00 96.00 283 LEU A CA 1
ATOM 2300 C C . LEU A 1 283 ? -15.993 -6.659 -3.549 1.00 96.00 283 LEU A C 1
ATOM 2302 O O . LEU A 1 283 ? -16.958 -6.878 -4.271 1.00 96.00 283 LEU A O 1
ATOM 2306 N N . LEU A 1 284 ? -15.879 -5.565 -2.797 1.00 95.44 284 LEU A N 1
ATOM 2307 C CA . LEU A 1 284 ? -16.725 -4.385 -2.955 1.00 95.44 284 LEU A CA 1
ATOM 2308 C C . LEU A 1 284 ? -16.043 -3.410 -3.922 1.00 95.44 284 LEU A C 1
ATOM 2310 O O . LEU A 1 284 ? -15.041 -2.770 -3.595 1.00 95.44 284 LEU A O 1
ATOM 2314 N N . THR A 1 285 ? -16.558 -3.318 -5.145 1.00 93.50 285 THR A N 1
ATOM 2315 C CA . THR A 1 285 ? -15.962 -2.502 -6.210 1.00 93.50 285 THR A CA 1
ATOM 2316 C C . THR A 1 285 ? -16.668 -1.152 -6.308 1.00 93.50 285 THR A C 1
ATOM 2318 O O . THR A 1 285 ? -17.836 -1.090 -6.681 1.00 93.50 285 THR A O 1
ATOM 2321 N N . PHE A 1 286 ? -15.960 -0.0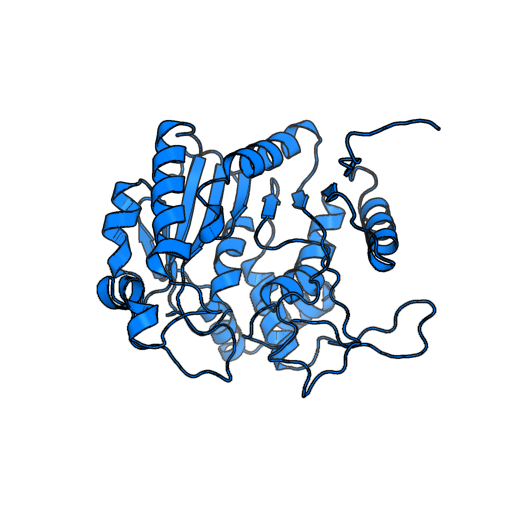57 -6.027 1.00 90.56 286 PHE A N 1
ATOM 2322 C CA . PHE A 1 286 ? -16.480 1.300 -6.215 1.00 90.56 286 PHE A CA 1
ATOM 2323 C C . PHE A 1 286 ? -16.071 1.834 -7.586 1.00 90.56 286 PHE A C 1
ATOM 2325 O O . PHE A 1 286 ? -14.894 2.076 -7.845 1.00 90.56 286 PHE A O 1
ATOM 2332 N N . VAL A 1 287 ? -17.044 2.030 -8.472 1.00 85.12 287 VAL A N 1
ATOM 2333 C CA . VAL A 1 287 ? -16.794 2.442 -9.857 1.00 85.12 287 VAL A CA 1
ATOM 2334 C C . VAL A 1 287 ? -16.880 3.956 -9.974 1.00 85.12 287 VAL A C 1
ATOM 2336 O O . VAL A 1 287 ? -17.904 4.560 -9.644 1.00 85.12 287 VAL A O 1
ATOM 2339 N N . ALA A 1 288 ? -15.808 4.575 -10.467 1.00 73.75 288 ALA A N 1
ATOM 2340 C CA . ALA A 1 288 ? -15.773 6.010 -10.712 1.00 73.75 288 ALA A CA 1
ATOM 2341 C C . ALA A 1 288 ? -16.718 6.421 -11.858 1.00 73.75 288 ALA A C 1
ATOM 2343 O O . ALA A 1 288 ? -16.880 5.707 -12.853 1.00 73.75 288 ALA A O 1
ATOM 2344 N N . ILE A 1 289 ? -17.304 7.618 -11.743 1.00 64.50 289 ILE A N 1
ATOM 2345 C CA . ILE A 1 289 ? -18.139 8.219 -12.790 1.00 64.50 289 ILE A CA 1
ATOM 2346 C C . ILE A 1 289 ? -17.311 8.337 -14.076 1.00 64.50 289 ILE A C 1
ATOM 2348 O O . ILE A 1 289 ? -16.281 9.004 -14.098 1.00 64.50 289 ILE A O 1
ATOM 2352 N N . GLY A 1 290 ? -17.785 7.721 -15.161 1.00 57.94 290 GLY A N 1
ATOM 2353 C CA . GLY A 1 290 ? -17.111 7.780 -16.462 1.00 57.94 290 GLY A CA 1
ATOM 2354 C C . GLY A 1 290 ? -16.029 6.721 -16.681 1.00 57.94 290 GLY A C 1
ATOM 2355 O O . GLY A 1 290 ? -15.332 6.801 -17.690 1.00 57.94 290 GLY A O 1
ATOM 2356 N N . ALA A 1 291 ? -15.911 5.719 -15.801 1.00 59.91 291 ALA A N 1
ATOM 2357 C CA . ALA A 1 291 ? -15.118 4.524 -16.071 1.00 59.91 291 ALA A CA 1
ATOM 2358 C C . ALA A 1 291 ? -15.678 3.802 -17.311 1.00 59.91 291 ALA A C 1
ATOM 2360 O O . ALA A 1 291 ? -16.640 3.042 -17.229 1.00 59.91 291 ALA A O 1
ATOM 2361 N N . ASN A 1 292 ? -15.108 4.084 -18.481 1.00 58.12 292 ASN A N 1
ATOM 2362 C CA . ASN A 1 292 ? -15.428 3.399 -19.724 1.00 58.12 292 ASN A CA 1
ATOM 2363 C C . ASN A 1 292 ? -14.147 2.800 -20.282 1.00 58.12 292 ASN A C 1
ATOM 2365 O O . ASN A 1 292 ? -13.258 3.520 -20.740 1.00 58.12 292 ASN A O 1
ATOM 2369 N N . ALA A 1 293 ? -14.051 1.479 -20.214 1.00 63.84 293 ALA A N 1
ATOM 2370 C CA . ALA A 1 293 ? -12.917 0.774 -20.756 1.00 63.84 293 ALA A CA 1
ATOM 2371 C C . ALA A 1 293 ? -13.255 -0.660 -21.155 1.00 63.84 293 ALA A C 1
ATOM 2373 O O . ALA A 1 293 ? -13.897 -1.359 -20.371 1.00 63.84 293 ALA A O 1
ATOM 2374 N N . PRO A 1 294 ? -12.721 -1.151 -22.288 1.00 65.75 294 PRO A N 1
ATOM 2375 C CA . PRO A 1 294 ? -12.900 -2.543 -22.700 1.00 65.75 294 PRO A CA 1
ATOM 2376 C C . PRO A 1 294 ? -12.474 -3.554 -21.624 1.00 65.75 294 PRO A C 1
ATOM 2378 O O . PRO A 1 294 ? -13.119 -4.580 -21.441 1.00 65.75 294 PRO A O 1
ATOM 2381 N N . MET A 1 295 ? -11.417 -3.237 -20.866 1.00 79.19 295 MET A N 1
ATOM 2382 C CA . MET A 1 295 ? -10.904 -4.098 -19.795 1.00 79.19 295 MET A CA 1
ATOM 2383 C C . MET A 1 295 ? -11.789 -4.128 -18.549 1.00 79.19 295 MET A C 1
ATOM 2385 O O . MET A 1 295 ? -11.719 -5.088 -17.788 1.00 79.19 295 MET A O 1
ATOM 2389 N N . PHE A 1 296 ? -12.624 -3.108 -18.336 1.00 83.06 296 PHE A N 1
ATOM 2390 C CA . PHE A 1 296 ? -13.483 -3.047 -17.159 1.00 83.06 296 PHE A CA 1
ATOM 2391 C C . PHE A 1 296 ? -14.541 -4.156 -17.191 1.00 83.06 296 PHE A C 1
ATOM 2393 O O . PHE A 1 296 ? -14.787 -4.791 -16.176 1.00 83.06 296 PHE A O 1
ATOM 2400 N N . SER A 1 297 ? -15.111 -4.467 -18.360 1.00 83.50 297 SER A N 1
ATOM 2401 C CA . SER A 1 297 ? -16.083 -5.562 -18.483 1.00 83.50 297 SER A CA 1
ATOM 2402 C C . SER A 1 297 ? -15.465 -6.932 -18.182 1.00 83.50 297 SER A C 1
ATOM 2404 O O . SER A 1 297 ? -16.090 -7.727 -17.487 1.00 83.50 297 SER A O 1
ATOM 2406 N N . LEU A 1 298 ? -14.230 -7.179 -18.639 1.00 86.38 298 LEU A N 1
ATOM 2407 C CA . LEU A 1 298 ? -13.484 -8.405 -18.320 1.00 86.38 298 LEU A CA 1
ATOM 2408 C C . LEU A 1 298 ? -13.150 -8.502 -16.827 1.00 86.38 298 LEU A C 1
ATOM 2410 O O . LEU A 1 298 ? -13.192 -9.586 -16.256 1.00 86.38 298 LEU A O 1
ATOM 2414 N N . ASP A 1 299 ? -12.831 -7.375 -16.190 1.00 89.94 299 ASP A N 1
ATOM 2415 C CA . ASP A 1 299 ? -12.626 -7.319 -14.743 1.00 89.94 299 ASP A CA 1
ATOM 2416 C C . ASP A 1 299 ? -13.911 -7.696 -13.987 1.00 89.94 299 ASP A C 1
ATOM 2418 O O . ASP A 1 299 ? -13.878 -8.558 -13.112 1.00 89.94 299 ASP A O 1
ATOM 2422 N N . ILE A 1 300 ? -15.057 -7.115 -14.358 1.00 89.00 300 ILE A N 1
ATOM 2423 C CA . ILE A 1 300 ? -16.338 -7.454 -13.725 1.00 89.00 300 ILE A CA 1
ATOM 2424 C C . ILE A 1 300 ? -16.670 -8.938 -13.902 1.00 89.00 300 ILE A C 1
ATOM 2426 O O . ILE A 1 300 ? -17.023 -9.593 -12.923 1.00 89.00 300 ILE A O 1
ATOM 2430 N N . GLU A 1 301 ? -16.497 -9.485 -15.107 1.00 90.69 301 GLU A N 1
ATOM 2431 C CA . GLU A 1 301 ? -16.672 -10.920 -15.350 1.00 90.69 301 GLU A CA 1
ATOM 2432 C C . GLU A 1 301 ? -15.762 -11.757 -14.440 1.00 90.69 301 GLU A C 1
ATOM 2434 O O . GLU A 1 301 ? -16.241 -12.666 -13.760 1.00 90.69 301 GLU A O 1
ATOM 2439 N N . TYR A 1 302 ? -14.473 -11.415 -14.366 1.00 92.38 302 TYR A N 1
ATOM 2440 C CA . TYR A 1 302 ? -13.508 -12.122 -13.530 1.00 92.38 302 TYR A CA 1
ATOM 2441 C C . TYR A 1 302 ? -13.875 -12.077 -12.045 1.00 92.38 302 TYR A C 1
ATOM 2443 O O . TYR A 1 302 ? -13.826 -13.106 -11.376 1.00 92.38 302 TYR A O 1
ATOM 2451 N N . VAL A 1 303 ? -14.256 -10.916 -11.511 1.00 93.56 303 VAL A N 1
ATOM 2452 C CA . VAL A 1 303 ? -14.576 -10.769 -10.084 1.00 93.56 303 VAL A CA 1
ATOM 2453 C C . VAL A 1 303 ? -15.850 -11.512 -9.706 1.00 93.56 303 VAL A C 1
ATOM 2455 O O . VAL A 1 303 ? -15.870 -12.184 -8.675 1.00 93.56 303 VAL A O 1
ATOM 2458 N N . THR A 1 304 ? -16.889 -11.451 -10.541 1.00 91.81 304 THR A N 1
ATOM 2459 C CA . THR A 1 304 ? -18.126 -12.207 -10.309 1.00 91.81 304 THR A CA 1
ATOM 2460 C C . THR A 1 304 ? -17.909 -13.714 -10.461 1.00 91.81 304 THR A C 1
ATOM 2462 O O . THR A 1 304 ? -18.500 -14.490 -9.713 1.00 91.81 304 THR A O 1
ATOM 2465 N N . TRP A 1 305 ? -17.037 -14.145 -11.380 1.00 95.06 305 TRP A N 1
ATOM 2466 C CA . TRP A 1 305 ? -16.636 -15.548 -11.503 1.00 95.06 305 TRP A CA 1
ATOM 2467 C C . TRP A 1 305 ? -15.822 -16.029 -10.293 1.00 95.06 305 TRP A C 1
ATOM 2469 O O . TRP A 1 305 ? -16.112 -17.091 -9.743 1.00 95.06 305 TRP A O 1
ATOM 2479 N N . ALA A 1 306 ? -14.826 -15.249 -9.862 1.00 95.56 306 ALA A N 1
ATOM 2480 C CA . ALA A 1 306 ? -13.927 -15.603 -8.766 1.00 95.56 306 ALA A CA 1
ATOM 2481 C C . ALA A 1 306 ? -14.660 -15.685 -7.421 1.00 95.56 306 ALA A C 1
ATOM 2483 O O . ALA A 1 306 ? -14.359 -16.560 -6.609 1.00 95.56 306 ALA A O 1
ATOM 2484 N N . ASN A 1 307 ? -15.621 -14.787 -7.183 1.00 95.88 307 ASN A N 1
ATOM 2485 C CA . ASN A 1 307 ? -16.515 -14.862 -6.037 1.00 95.88 307 ASN A CA 1
ATOM 2486 C C . ASN A 1 307 ? -17.895 -14.254 -6.378 1.00 95.88 307 ASN A C 1
ATOM 2488 O O . ASN A 1 307 ? -18.002 -13.027 -6.488 1.00 95.88 307 ASN A O 1
ATOM 2492 N N . PRO A 1 308 ? -18.963 -15.077 -6.466 1.00 94.31 308 PRO A N 1
ATOM 2493 C CA . PRO A 1 308 ? -20.317 -14.621 -6.796 1.00 94.31 308 PRO A CA 1
ATOM 2494 C C . PRO A 1 308 ? -20.951 -13.643 -5.799 1.00 94.31 308 PRO A C 1
ATOM 2496 O O . PRO A 1 308 ? -21.965 -13.035 -6.126 1.00 94.31 308 PRO A O 1
ATOM 2499 N N . GLN A 1 309 ? -20.400 -13.508 -4.588 1.00 93.19 309 GLN A N 1
ATOM 2500 C CA . GLN A 1 309 ? -20.867 -12.535 -3.596 1.00 93.19 309 GLN A CA 1
ATOM 2501 C C . GLN A 1 309 ? -20.291 -11.138 -3.830 1.00 93.19 309 GLN A C 1
ATOM 2503 O O . GLN A 1 309 ? -20.739 -10.201 -3.185 1.00 93.19 309 GLN A O 1
ATOM 2508 N N . SER A 1 310 ? -19.304 -10.979 -4.718 1.00 95.00 310 SER A N 1
ATOM 2509 C CA . SER A 1 310 ? -18.705 -9.673 -4.994 1.00 95.00 310 SER A CA 1
ATOM 2510 C C . SER A 1 310 ? -19.751 -8.661 -5.455 1.00 95.00 310 SER A C 1
ATOM 2512 O O . SER A 1 310 ? -20.581 -8.944 -6.319 1.00 95.00 310 SER A O 1
ATOM 2514 N N . GLU A 1 311 ? -19.664 -7.452 -4.912 1.00 92.88 311 GLU A N 1
ATOM 2515 C CA . GLU A 1 311 ? -20.612 -6.373 -5.152 1.00 92.88 311 GLU A CA 1
ATOM 2516 C C . GLU A 1 311 ? -19.959 -5.205 -5.889 1.00 92.88 311 GLU A C 1
ATOM 2518 O O . GLU A 1 311 ? -18.744 -4.982 -5.852 1.00 92.88 311 GLU A O 1
ATOM 2523 N N . MET A 1 312 ? -20.794 -4.410 -6.552 1.00 90.19 312 MET A N 1
ATOM 2524 C CA . MET A 1 312 ? -20.364 -3.220 -7.265 1.00 90.19 312 MET A CA 1
ATOM 2525 C C . MET A 1 312 ? -21.256 -2.038 -6.904 1.00 90.19 312 MET A C 1
ATOM 2527 O O . MET A 1 312 ? -22.473 -2.083 -7.066 1.00 90.19 312 MET A O 1
ATOM 2531 N N . VAL A 1 313 ? -20.628 -0.949 -6.472 1.00 87.31 313 VAL A N 1
ATOM 2532 C CA . VAL A 1 313 ? -21.277 0.338 -6.249 1.00 87.31 313 VAL A CA 1
ATOM 2533 C C . VAL A 1 313 ? -20.941 1.234 -7.429 1.00 87.31 313 VAL A C 1
ATOM 2535 O O . VAL A 1 313 ? -19.806 1.685 -7.595 1.00 87.31 313 VAL A O 1
ATOM 2538 N N . TYR A 1 314 ? -21.947 1.483 -8.261 1.00 80.69 314 TYR A N 1
ATOM 2539 C CA . TYR A 1 314 ? -21.849 2.412 -9.374 1.00 80.69 314 TYR A CA 1
ATOM 2540 C C . TYR A 1 314 ? -22.473 3.747 -8.980 1.00 80.69 314 TYR A C 1
ATOM 2542 O O . TYR A 1 314 ? -23.691 3.861 -8.831 1.00 80.69 314 TYR A O 1
ATOM 2550 N N . PHE A 1 315 ? -21.642 4.776 -8.838 1.00 69.62 315 PHE A N 1
ATOM 2551 C CA . PHE A 1 315 ? -22.146 6.137 -8.734 1.00 69.62 315 PHE A CA 1
ATOM 2552 C C . PHE A 1 315 ? -22.454 6.609 -10.154 1.00 69.62 315 PHE A C 1
ATOM 2554 O O . PHE A 1 315 ? -21.564 7.024 -10.892 1.00 69.62 315 PHE A O 1
ATOM 2561 N N . GLY A 1 316 ? -23.714 6.489 -10.575 1.00 56.41 316 GLY A N 1
ATOM 2562 C CA . GLY A 1 316 ? -24.160 7.128 -11.810 1.00 56.41 316 GLY A CA 1
ATOM 2563 C C . GLY A 1 316 ? -23.963 8.641 -11.730 1.00 56.41 316 GLY A C 1
ATOM 2564 O O . GLY A 1 316 ? -23.883 9.215 -10.640 1.00 56.41 316 GLY A O 1
ATOM 2565 N N . LYS A 1 317 ? -23.917 9.323 -12.882 1.00 53.06 317 LYS A N 1
ATOM 2566 C CA . LYS A 1 317 ? -24.149 10.772 -12.873 1.00 53.06 317 LYS A CA 1
ATOM 2567 C C . LYS A 1 317 ? -25.475 11.006 -12.148 1.00 53.06 317 LYS A C 1
ATOM 2569 O O . LYS A 1 317 ? -26.480 10.397 -12.506 1.00 53.06 317 LYS A O 1
ATOM 2574 N N . VAL A 1 318 ? -25.482 11.875 -11.140 1.00 45.94 318 VAL A N 1
ATOM 2575 C CA . VAL A 1 318 ? -26.732 12.385 -10.569 1.00 45.94 318 VAL A CA 1
ATOM 2576 C C . VAL A 1 318 ? -27.419 13.166 -11.692 1.00 45.94 318 VAL A C 1
ATOM 2578 O O . VAL A 1 318 ? -27.056 14.301 -11.985 1.00 45.94 318 VAL A O 1
ATOM 2581 N N . GLY A 1 319 ? -28.311 12.488 -12.414 1.00 42.59 319 GLY A N 1
ATOM 2582 C CA . GLY A 1 319 ? -28.888 12.971 -13.663 1.00 42.59 319 GLY A CA 1
ATOM 2583 C C . GLY A 1 319 ? -29.553 11.854 -14.466 1.00 42.59 319 GLY A C 1
ATOM 2584 O O . GLY A 1 319 ? -28.970 11.363 -15.423 1.00 42.59 319 GLY A O 1
ATOM 2585 N N . GLY A 1 320 ? -30.779 11.503 -14.064 1.00 36.03 320 GLY A N 1
ATOM 2586 C CA . GLY A 1 320 ? -31.824 10.965 -14.942 1.00 36.03 320 GLY A CA 1
ATOM 2587 C C . GLY A 1 320 ? -31.717 9.495 -15.351 1.00 36.03 320 GLY A C 1
ATOM 2588 O O . GLY A 1 320 ? -31.127 9.163 -16.371 1.00 36.03 320 GLY A O 1
ATOM 2589 N N . CYS A 1 321 ? -32.438 8.624 -14.643 1.00 32.75 321 CYS A N 1
ATOM 2590 C CA . CYS A 1 321 ? -33.180 7.586 -15.355 1.00 32.75 321 CYS A CA 1
ATOM 2591 C C . CYS A 1 321 ? -34.300 8.292 -16.148 1.00 32.75 321 CYS A C 1
ATOM 2593 O O . CYS A 1 321 ? -35.175 8.891 -15.526 1.00 32.75 321 CYS A O 1
ATOM 2595 N N . CYS A 1 322 ? -34.258 8.180 -17.481 1.00 28.97 322 CYS A N 1
ATOM 2596 C CA . CYS A 1 322 ? -35.185 8.719 -18.498 1.00 28.97 322 CYS A CA 1
ATOM 2597 C C . CYS A 1 322 ? -35.123 10.241 -18.779 1.00 28.97 322 CYS A C 1
ATOM 2599 O O . CYS A 1 322 ? -35.087 11.028 -17.829 1.00 28.97 322 CYS A O 1
ATOM 2601 N N . PRO A 1 323 ? -35.221 10.680 -20.058 1.00 35.22 323 PRO A N 1
ATOM 2602 C CA . PRO A 1 323 ? -35.370 9.919 -21.312 1.00 35.22 323 PRO A CA 1
ATOM 2603 C C . PRO A 1 323 ? -34.077 9.759 -22.128 1.00 35.22 323 PRO A C 1
ATOM 2605 O O . PRO A 1 323 ? -33.258 10.706 -22.160 1.00 35.22 323 PRO A O 1
#

Radius of gyration: 19.67 Å; chains: 1; bounding box: 56×50×54 Å

Sequence (323 aa):
MDDDMRELYLKEATLPERDEMASYFRVKEKHGERPEAKHVIACSLYWKHAWLAHGDFPVPTRELMKTAEKNDLMKRGLEPWSHYVLPLLRGAAAMRLSRPDIAFRIYLAQDLSFLIPDLLEVGCEIYVMEHNSLSHNPGAMWRLLALEETERLVTITDSDRAGNVLSDCERTESLSNLGLGHWRIPYFAHDVESEYHYSKWNKRSIGYRPIMMCQMGSRVPIPAQRLMEACIWNTKRGNLNPEVLLPGCNNVLPVYGFVWPDYGYDEWFALTSLYPRIAVNGLLTFVAIGANAPMFSLDIEYVTWANPQSEMVYFGKVGGCCP